Protein AF-A0A9N8V6Y1-F1 (afdb_monomer_lite)

Structure (mmCIF, N/CA/C/O backbone):
data_AF-A0A9N8V6Y1-F1
#
_entry.id   AF-A0A9N8V6Y1-F1
#
loop_
_atom_site.group_PDB
_atom_site.id
_atom_site.type_symbol
_atom_site.label_atom_id
_atom_site.label_alt_id
_atom_site.label_comp_id
_atom_site.label_asym_id
_atom_site.label_entity_id
_atom_site.label_seq_id
_atom_site.pdbx_PDB_ins_code
_atom_site.Cartn_x
_atom_site.Car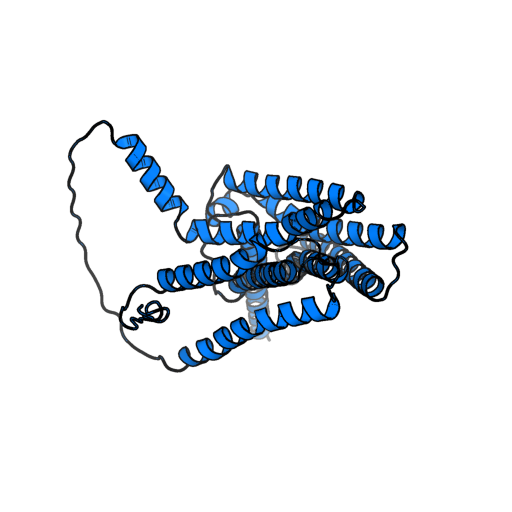tn_y
_atom_site.Cartn_z
_atom_site.occupancy
_atom_site.B_iso_or_equiv
_atom_site.auth_seq_id
_atom_site.auth_comp_id
_atom_site.auth_asym_id
_atom_site.auth_atom_id
_atom_site.pdbx_PDB_model_num
ATOM 1 N N . MET A 1 1 ? -22.971 29.382 -44.839 1.00 38.72 1 MET A N 1
ATOM 2 C CA . MET A 1 1 ? -22.978 28.062 -44.172 1.00 38.72 1 MET A CA 1
ATOM 3 C C . MET A 1 1 ? -22.583 28.299 -42.731 1.00 38.72 1 MET A C 1
ATOM 5 O O . MET A 1 1 ? -21.546 28.902 -42.493 1.00 38.72 1 MET A O 1
ATOM 9 N N . ASN A 1 2 ? -23.511 28.007 -41.825 1.00 26.05 2 ASN A N 1
ATOM 10 C CA . ASN A 1 2 ? -23.587 28.590 -40.489 1.00 26.05 2 ASN A CA 1
ATOM 11 C C . ASN A 1 2 ? -22.565 27.998 -39.515 1.00 26.05 2 ASN A C 1
ATOM 13 O O . ASN A 1 2 ? -22.581 26.802 -39.248 1.00 26.05 2 ASN A O 1
ATOM 17 N N . ASN A 1 3 ? -21.761 28.889 -38.936 1.00 33.38 3 ASN A N 1
ATOM 18 C CA . ASN A 1 3 ? -21.128 28.728 -37.634 1.00 33.38 3 ASN A CA 1
ATOM 19 C C . ASN A 1 3 ? -22.180 28.987 -36.551 1.00 33.38 3 ASN A C 1
ATOM 21 O O . ASN A 1 3 ? -22.569 30.139 -36.399 1.00 33.38 3 ASN A O 1
ATOM 25 N N . TYR A 1 4 ? -22.597 27.969 -35.793 1.00 26.48 4 TYR A N 1
ATOM 26 C CA . TYR A 1 4 ? -23.191 28.155 -34.464 1.00 26.48 4 TYR A CA 1
ATOM 27 C C . TYR A 1 4 ? -22.925 26.950 -33.543 1.00 26.48 4 TYR A C 1
ATOM 29 O O . TYR A 1 4 ? -23.245 25.814 -33.872 1.00 26.48 4 TYR A O 1
ATOM 37 N N . SER A 1 5 ? -22.396 27.293 -32.361 1.00 30.84 5 SER A N 1
ATOM 38 C CA . SER A 1 5 ? -22.553 26.646 -31.048 1.00 30.84 5 SER A CA 1
ATOM 39 C C . SER A 1 5 ? -21.718 25.398 -30.708 1.00 30.84 5 SER A C 1
ATOM 41 O O . SER A 1 5 ? -22.218 24.286 -30.602 1.00 30.84 5 SER A O 1
ATOM 43 N N . PHE A 1 6 ? -20.441 25.627 -30.378 1.00 27.84 6 PHE A N 1
ATOM 44 C CA . PHE A 1 6 ? -19.661 24.791 -29.443 1.00 27.84 6 PHE A CA 1
ATOM 45 C C . PHE A 1 6 ? -19.737 25.349 -27.994 1.00 27.84 6 PHE A C 1
ATOM 47 O O . PHE A 1 6 ? -18.901 25.038 -27.152 1.00 27.84 6 PHE A O 1
ATOM 54 N N . ILE A 1 7 ? -20.720 26.221 -27.704 1.00 29.98 7 ILE A N 1
ATOM 55 C CA . ILE A 1 7 ? -20.837 27.009 -26.455 1.00 29.98 7 ILE A CA 1
ATOM 56 C C . ILE A 1 7 ? -22.063 26.612 -25.600 1.00 29.98 7 ILE A C 1
ATOM 58 O O . ILE A 1 7 ? -22.264 27.147 -24.516 1.00 29.98 7 ILE A O 1
ATOM 62 N N . GLU A 1 8 ? -22.841 25.598 -25.981 1.00 26.97 8 GLU A N 1
ATOM 63 C CA . GLU A 1 8 ? -24.068 25.214 -25.248 1.00 26.97 8 GLU A CA 1
ATOM 64 C C . GLU A 1 8 ? -23.947 24.017 -24.291 1.00 26.97 8 GLU A C 1
ATOM 66 O O . GLU A 1 8 ? -24.951 23.429 -23.903 1.00 26.97 8 GLU A O 1
ATOM 71 N N . VAL A 1 9 ? -22.741 23.667 -23.831 1.00 30.39 9 VAL A N 1
ATOM 72 C CA . VAL A 1 9 ? -22.570 22.643 -22.769 1.00 30.39 9 VAL A CA 1
ATOM 73 C C . VAL A 1 9 ? -22.144 23.253 -21.420 1.00 30.39 9 VAL A C 1
ATOM 75 O O . VAL A 1 9 ? -22.022 22.548 -20.421 1.00 30.39 9 VAL A O 1
ATOM 78 N N . ILE A 1 10 ? -22.012 24.585 -21.336 1.00 29.61 10 ILE A N 1
ATOM 79 C CA . ILE A 1 10 ? -21.725 25.325 -20.087 1.00 29.61 10 ILE A CA 1
ATOM 80 C C . ILE A 1 10 ? -22.972 26.104 -19.627 1.00 29.61 10 ILE A C 1
ATOM 82 O O . ILE A 1 10 ? -22.919 27.277 -19.269 1.00 29.61 10 ILE A O 1
ATOM 86 N N . GLY A 1 11 ? -24.129 25.443 -19.656 1.00 24.39 11 GLY A N 1
ATOM 87 C CA . GLY A 1 11 ? -25.347 25.915 -19.003 1.00 24.39 11 GLY A CA 1
ATOM 88 C C . GLY A 1 11 ? -25.437 25.347 -17.589 1.00 24.39 11 GLY A C 1
ATOM 89 O O . GLY A 1 11 ? -25.674 24.155 -17.411 1.00 24.39 11 GLY A O 1
ATOM 90 N N . PHE A 1 12 ? -25.227 26.198 -16.586 1.00 28.34 12 PHE A N 1
ATOM 91 C CA . PHE A 1 12 ? -25.507 25.916 -15.175 1.00 28.34 12 PHE A CA 1
ATOM 92 C C . PHE A 1 12 ? -26.943 25.393 -14.953 1.00 28.34 12 PHE A C 1
ATOM 94 O O . PHE A 1 12 ? -27.858 25.769 -15.685 1.00 28.34 12 PHE A O 1
ATOM 101 N N . PRO A 1 13 ? -27.170 24.652 -13.852 1.00 36.31 13 PRO A N 1
ATOM 102 C CA . PRO A 1 13 ? -27.951 25.294 -12.796 1.00 36.31 13 PRO A CA 1
ATOM 103 C C . PRO A 1 13 ? -27.324 25.114 -11.406 1.00 36.31 13 PRO A C 1
ATOM 105 O O . PRO A 1 13 ? -27.301 24.024 -10.838 1.00 36.31 13 PRO A O 1
ATOM 108 N N . PHE A 1 14 ? -26.879 26.228 -10.815 1.00 33.00 14 PHE A N 1
ATOM 109 C CA . PHE A 1 14 ? -26.815 26.402 -9.364 1.00 33.00 14 PHE A CA 1
ATOM 110 C C . PHE A 1 14 ? -28.239 26.745 -8.918 1.00 33.00 14 PHE A C 1
ATOM 112 O O . PHE A 1 14 ? -28.566 27.914 -8.765 1.00 33.00 14 PHE A O 1
ATOM 119 N N . ASN A 1 15 ? -29.112 25.745 -8.794 1.00 31.36 15 ASN A N 1
ATOM 120 C CA . ASN A 1 15 ? -30.229 25.805 -7.848 1.00 31.36 15 ASN A CA 1
ATOM 121 C C . ASN A 1 15 ? -30.917 24.441 -7.734 1.00 31.36 15 ASN A C 1
ATOM 123 O O . ASN A 1 15 ? -31.973 24.196 -8.306 1.00 31.36 15 ASN A O 1
ATOM 127 N N . HIS A 1 16 ? -30.309 23.528 -6.986 1.00 29.16 16 HIS A N 1
ATOM 128 C CA . HIS A 1 16 ? -31.076 22.459 -6.366 1.00 29.16 16 HIS A CA 1
ATOM 129 C C . HIS A 1 16 ? -30.410 22.106 -5.042 1.00 29.16 16 HIS A C 1
ATOM 131 O O . HIS A 1 16 ? -29.276 21.630 -5.008 1.00 29.16 16 HIS A O 1
ATOM 137 N N . LYS A 1 17 ? -31.126 22.338 -3.937 1.00 33.84 17 LYS A N 1
ATOM 138 C CA . LYS A 1 17 ? -30.918 21.581 -2.701 1.00 33.84 17 LYS A CA 1
ATOM 139 C C . LYS A 1 17 ? -31.156 20.121 -3.077 1.00 33.84 17 LYS A C 1
ATOM 141 O O . LYS A 1 17 ? -32.303 19.722 -3.211 1.00 33.84 17 LYS A O 1
ATOM 146 N N . ASN A 1 18 ? -30.099 19.370 -3.356 1.00 33.66 18 ASN A N 1
ATOM 147 C CA . ASN A 1 18 ? -30.167 17.924 -3.509 1.00 33.66 18 ASN A CA 1
ATOM 148 C C . ASN A 1 18 ? -28.852 17.319 -3.016 1.00 33.66 18 ASN A C 1
ATOM 150 O O . ASN A 1 18 ? -27.779 17.612 -3.537 1.00 33.66 18 ASN A O 1
ATOM 154 N N . ASN A 1 19 ? -28.991 16.523 -1.958 1.00 35.62 19 ASN A N 1
ATOM 155 C CA . ASN A 1 19 ? -28.082 15.551 -1.357 1.00 35.62 19 ASN A CA 1
ATOM 156 C C . ASN A 1 19 ? -26.651 15.505 -1.927 1.00 35.62 19 ASN A C 1
ATOM 158 O O . ASN A 1 19 ? -26.408 15.077 -3.059 1.00 35.62 19 ASN A O 1
ATOM 162 N N . GLY A 1 20 ? -25.681 15.875 -1.083 1.00 32.72 20 GLY A N 1
ATOM 163 C CA . GLY A 1 20 ? -24.256 15.993 -1.415 1.00 32.72 20 GLY A CA 1
ATOM 164 C C . GLY A 1 20 ? -23.564 14.728 -1.949 1.00 32.72 20 GLY A C 1
ATOM 165 O O . GLY A 1 20 ? -22.432 14.823 -2.414 1.00 32.72 20 GLY A O 1
ATOM 166 N N . SER A 1 21 ? -24.215 13.559 -1.955 1.00 38.88 21 SER A N 1
ATOM 167 C CA . SER A 1 21 ? -23.666 12.326 -2.542 1.00 38.88 21 SER A CA 1
ATOM 168 C C . SER A 1 21 ? -23.720 12.307 -4.078 1.00 38.88 21 SER A C 1
ATOM 170 O O . SER A 1 21 ? -22.801 11.802 -4.720 1.00 38.88 21 SER A O 1
ATOM 172 N N . THR A 1 22 ? -24.748 12.900 -4.691 1.00 38.88 22 THR A N 1
ATOM 173 C CA . THR A 1 22 ? -24.961 12.853 -6.152 1.00 38.88 22 THR A CA 1
ATOM 174 C C . THR A 1 22 ? -24.020 13.780 -6.927 1.00 38.88 22 THR A C 1
ATOM 176 O O . THR A 1 22 ? -23.555 13.434 -8.013 1.00 38.88 22 THR A O 1
ATOM 179 N N . SER A 1 23 ? -23.674 14.937 -6.350 1.00 37.31 23 SER A N 1
ATOM 180 C CA . SER A 1 23 ? -22.774 15.915 -6.980 1.00 37.31 23 SER A CA 1
ATOM 181 C C . SER A 1 23 ? -21.313 15.451 -7.005 1.00 37.31 23 SER A C 1
ATOM 183 O O . SER A 1 23 ? -20.605 15.728 -7.972 1.00 37.31 23 SER A O 1
ATOM 185 N N . LEU A 1 24 ? -20.857 14.745 -5.965 1.00 38.91 24 LEU A N 1
ATOM 186 C CA . LEU A 1 24 ? -19.495 14.204 -5.889 1.00 38.91 24 LEU A CA 1
ATOM 187 C C . LEU A 1 24 ? -19.287 13.069 -6.896 1.00 38.91 24 LEU A C 1
ATOM 189 O O . LEU A 1 24 ? -18.292 13.079 -7.616 1.00 38.91 24 LEU A O 1
ATOM 193 N N . ASN A 1 25 ? -20.264 12.166 -7.029 1.00 39.41 25 ASN A N 1
ATOM 194 C CA . ASN A 1 25 ? -20.227 11.096 -8.029 1.00 39.41 25 ASN A CA 1
ATOM 195 C C . ASN A 1 25 ? -20.162 11.642 -9.464 1.00 39.41 25 ASN A C 1
ATOM 197 O O . ASN A 1 25 ? -19.413 11.120 -10.284 1.00 39.41 25 ASN A O 1
ATOM 201 N N . PHE A 1 26 ? -20.894 12.716 -9.771 1.00 42.19 26 PHE A N 1
ATOM 202 C CA . PHE A 1 26 ? -20.883 13.326 -11.103 1.00 42.19 26 PHE A CA 1
ATOM 203 C C . PHE A 1 26 ? -19.546 13.999 -11.446 1.00 42.19 26 PHE A C 1
ATOM 205 O O . PHE A 1 26 ? -19.033 13.838 -12.556 1.00 42.19 26 PHE A O 1
ATOM 212 N N . PHE A 1 27 ? -18.960 14.734 -10.496 1.00 45.59 27 PHE A N 1
ATOM 213 C CA . PHE A 1 27 ? -17.668 15.397 -10.693 1.00 45.59 27 PHE A CA 1
ATOM 214 C C . PHE A 1 27 ? -16.534 14.375 -10.824 1.00 45.59 27 PHE A C 1
ATOM 216 O O . PHE A 1 27 ? -15.695 14.485 -11.714 1.00 45.59 27 PHE A O 1
ATOM 223 N N . PHE A 1 28 ? -16.563 13.338 -9.989 1.00 47.06 28 PHE A N 1
ATOM 224 C CA . PHE A 1 28 ? -15.608 12.238 -10.007 1.00 47.06 28 PHE A CA 1
ATOM 225 C C . PHE A 1 28 ? -15.623 11.476 -11.336 1.00 47.06 28 PHE A C 1
ATOM 227 O O . PHE A 1 28 ? -14.575 11.309 -11.960 1.00 47.06 28 PHE A O 1
ATOM 234 N N . TRP A 1 29 ? -16.810 11.102 -11.829 1.00 48.69 29 TRP A N 1
ATOM 235 C CA . TRP A 1 29 ? -16.944 10.423 -13.118 1.00 48.69 29 TRP A CA 1
ATOM 236 C C . TRP A 1 29 ? -16.472 11.282 -14.285 1.00 48.69 29 TRP A C 1
ATOM 238 O O . TRP A 1 29 ? -15.793 10.764 -15.165 1.00 48.69 29 TRP A O 1
ATOM 248 N N . LYS A 1 30 ? -16.759 12.590 -14.288 1.00 49.72 30 LYS A N 1
ATOM 249 C CA . LYS A 1 30 ? -16.262 13.494 -15.334 1.00 49.72 30 LYS A CA 1
ATOM 250 C C . LYS A 1 30 ? -14.744 13.642 -15.309 1.00 49.72 30 LYS A C 1
ATOM 252 O O . LYS A 1 30 ? -14.142 13.636 -16.376 1.00 49.72 30 LYS A O 1
ATOM 257 N N . VAL A 1 31 ? -14.130 13.739 -14.130 1.00 51.03 31 VAL A N 1
ATOM 258 C CA . VAL A 1 31 ? -12.666 13.815 -13.991 1.00 51.03 31 VAL A CA 1
ATOM 259 C C . VAL A 1 31 ? -12.008 12.520 -14.471 1.00 51.03 31 VAL A C 1
ATOM 261 O O . VAL A 1 31 ? -11.068 12.579 -15.259 1.00 51.03 31 VAL A O 1
ATOM 264 N N . ILE A 1 32 ? -12.541 11.357 -14.084 1.00 51.38 32 ILE A N 1
ATOM 265 C CA . ILE A 1 32 ? -12.055 10.051 -14.554 1.00 51.38 32 ILE A CA 1
ATOM 266 C C . ILE A 1 32 ? -12.187 9.924 -16.074 1.00 51.38 32 ILE A C 1
ATOM 268 O O . ILE A 1 32 ? -11.225 9.548 -16.741 1.00 51.38 32 ILE A O 1
ATOM 272 N N . LEU A 1 33 ? -13.345 10.280 -16.641 1.00 51.09 33 LEU A N 1
ATOM 273 C CA . LEU A 1 33 ? -13.569 10.195 -18.087 1.00 51.09 33 LEU A CA 1
ATOM 274 C C . LEU A 1 33 ? -12.619 11.120 -18.862 1.00 51.09 33 LEU A C 1
ATOM 276 O O . LEU A 1 33 ? -12.088 10.725 -19.896 1.00 51.09 33 LEU A O 1
ATOM 280 N N . PHE A 1 34 ? -12.368 12.329 -18.346 1.00 50.22 34 PHE A N 1
ATOM 281 C CA . PHE A 1 34 ? -11.442 13.291 -18.952 1.00 50.22 34 PHE A CA 1
ATOM 282 C C . PHE A 1 34 ? -9.974 12.858 -18.878 1.00 50.22 34 PHE A C 1
ATOM 284 O O . PHE A 1 34 ? -9.195 13.231 -19.751 1.00 50.22 34 PHE A O 1
ATOM 291 N N . LEU A 1 35 ? -9.584 12.088 -17.858 1.00 51.12 35 LEU A N 1
ATOM 292 C CA . LEU A 1 35 ? -8.220 11.572 -17.717 1.00 51.12 35 LEU A CA 1
ATOM 293 C C . LEU A 1 35 ? -7.980 10.308 -18.554 1.00 51.12 35 LEU A C 1
ATOM 295 O O . LEU A 1 35 ? -6.890 10.140 -19.091 1.00 51.12 35 LEU A O 1
ATOM 299 N N . LEU A 1 36 ? -8.996 9.453 -18.715 1.00 50.47 36 LEU A N 1
ATOM 300 C CA . LEU A 1 36 ? -8.888 8.199 -19.471 1.00 50.47 36 LEU A CA 1
ATOM 301 C C . LEU A 1 36 ? -9.009 8.377 -20.993 1.00 50.47 36 LEU A C 1
ATOM 303 O O . LEU A 1 36 ? -8.481 7.559 -21.745 1.00 50.47 36 LEU A O 1
ATOM 307 N N . PHE A 1 37 ? -9.680 9.431 -21.469 1.00 47.31 37 PHE A N 1
ATOM 308 C CA . PHE A 1 37 ? -9.891 9.643 -22.907 1.00 47.31 37 PHE A CA 1
ATOM 309 C C . PHE A 1 37 ? -8.589 9.896 -23.700 1.00 47.31 37 PHE A C 1
ATOM 311 O O . PHE A 1 37 ? -8.411 9.271 -24.744 1.00 47.31 37 PHE A O 1
ATOM 318 N N . PRO A 1 38 ? -7.635 10.726 -23.223 1.00 51.19 38 PRO A N 1
ATOM 319 C CA . PRO A 1 38 ? -6.330 10.873 -23.871 1.00 51.19 38 PRO A CA 1
ATOM 320 C C . PRO A 1 38 ? -5.481 9.598 -23.794 1.00 51.19 38 PRO A C 1
ATOM 322 O O . PRO A 1 38 ? -4.728 9.305 -24.718 1.00 51.19 38 PRO A O 1
ATOM 325 N N . PHE A 1 39 ? -5.626 8.822 -22.714 1.00 49.53 39 PHE A N 1
ATOM 326 C CA . PHE A 1 39 ? -4.859 7.597 -22.494 1.00 49.53 39 PHE A CA 1
ATOM 327 C C . PHE A 1 39 ? -5.182 6.508 -23.528 1.00 49.53 39 PHE A C 1
ATOM 329 O O . PHE A 1 39 ? -4.273 5.871 -24.047 1.00 49.53 39 PHE A O 1
ATOM 336 N N . ALA A 1 40 ? -6.457 6.337 -23.894 1.00 55.28 40 ALA A N 1
ATOM 337 C CA . ALA A 1 40 ? -6.869 5.336 -24.882 1.00 55.28 40 ALA A CA 1
ATOM 338 C C . ALA A 1 40 ? -6.368 5.618 -26.316 1.00 55.28 40 ALA A C 1
ATOM 340 O O . ALA A 1 40 ? -6.390 4.718 -27.154 1.00 55.28 40 ALA A O 1
ATOM 341 N N . ALA A 1 41 ? -5.946 6.852 -26.611 1.00 55.38 41 ALA A N 1
ATOM 342 C CA . ALA A 1 41 ? -5.517 7.279 -27.944 1.00 55.38 41 ALA A CA 1
ATOM 343 C C . ALA A 1 41 ? -3.988 7.347 -28.114 1.00 55.38 41 ALA A C 1
ATOM 345 O O . ALA A 1 41 ? -3.511 7.538 -29.233 1.00 55.38 41 ALA A O 1
ATOM 346 N N . ALA A 1 42 ? -3.222 7.221 -27.028 1.00 59.06 42 ALA A N 1
ATOM 347 C CA . ALA A 1 42 ? -1.778 7.425 -27.028 1.00 59.06 42 ALA A CA 1
ATOM 348 C C . ALA A 1 42 ? -1.003 6.093 -27.018 1.00 59.06 42 ALA A C 1
ATOM 350 O O . ALA A 1 42 ? -1.439 5.114 -26.414 1.00 59.06 42 ALA A O 1
ATOM 351 N N . SER A 1 43 ? 0.165 6.058 -27.674 1.00 70.00 43 SER A N 1
ATOM 352 C CA . SER A 1 43 ? 1.110 4.935 -27.541 1.00 70.00 43 SER A CA 1
ATOM 353 C C . SER A 1 43 ? 1.542 4.806 -26.082 1.00 70.00 43 SER A C 1
ATOM 355 O O . SER A 1 43 ? 1.865 5.817 -25.468 1.00 70.00 43 SER A O 1
ATOM 357 N N . ILE A 1 44 ? 1.569 3.587 -25.534 1.00 64.94 44 ILE A N 1
ATOM 358 C CA . ILE A 1 44 ? 1.966 3.341 -24.136 1.00 64.94 44 ILE A CA 1
ATOM 359 C C . ILE A 1 44 ? 3.449 3.675 -23.916 1.00 64.94 44 ILE A C 1
ATOM 361 O O . ILE A 1 44 ? 3.805 4.230 -22.878 1.00 64.94 44 ILE A O 1
ATOM 365 N N . VAL A 1 45 ? 4.298 3.377 -24.899 1.00 70.75 45 VAL A N 1
ATOM 366 C CA . VAL A 1 45 ? 5.730 3.699 -24.877 1.00 70.75 45 VAL A CA 1
ATOM 367 C C . VAL A 1 45 ? 5.953 5.000 -25.643 1.00 70.75 45 VAL A C 1
ATOM 369 O O . VAL A 1 45 ? 5.440 5.157 -26.757 1.00 70.75 45 VAL A O 1
ATOM 372 N N . ASP A 1 46 ? 6.691 5.927 -25.032 1.00 71.06 46 ASP A N 1
ATOM 373 C CA . ASP A 1 46 ? 7.016 7.239 -25.595 1.00 71.06 46 ASP A CA 1
ATOM 374 C C . ASP A 1 46 ? 8.527 7.488 -25.511 1.00 71.06 46 ASP A C 1
ATOM 376 O O . ASP A 1 46 ? 9.085 7.669 -24.431 1.00 71.06 46 ASP A O 1
ATOM 380 N N . GLU A 1 47 ? 9.197 7.499 -26.665 1.00 70.44 47 GLU A N 1
ATOM 381 C CA . GLU A 1 47 ? 10.647 7.718 -26.757 1.00 70.44 47 GLU A CA 1
ATOM 382 C C . GLU A 1 47 ? 11.063 9.163 -26.431 1.00 70.44 47 GLU A C 1
ATOM 384 O O . GLU A 1 47 ? 12.239 9.422 -26.185 1.00 70.44 47 GLU A O 1
ATOM 389 N N . SER A 1 48 ? 10.115 10.108 -26.413 1.00 72.06 48 SER A N 1
ATOM 390 C CA . SER A 1 48 ? 10.364 11.514 -26.072 1.00 72.06 48 SER A CA 1
ATOM 391 C C . SER A 1 48 ? 10.193 11.833 -24.582 1.00 72.06 48 SER A C 1
ATOM 393 O O . SER A 1 48 ? 10.369 12.982 -24.176 1.00 72.06 48 SER A O 1
ATOM 395 N N . TYR A 1 49 ? 9.882 10.820 -23.768 1.00 68.81 49 TYR A N 1
ATOM 396 C CA . TYR A 1 49 ? 9.630 10.945 -22.335 1.00 68.81 49 TYR A CA 1
ATOM 397 C C . TYR A 1 49 ? 10.843 11.452 -21.546 1.00 68.81 49 TYR A C 1
ATOM 399 O O . TYR A 1 49 ? 11.949 10.911 -21.634 1.00 68.81 49 TYR A O 1
ATOM 407 N N . SER A 1 50 ? 10.605 12.445 -20.689 1.00 77.62 50 SER A N 1
ATOM 408 C CA . SER A 1 50 ? 11.579 12.983 -19.741 1.00 77.62 50 SER A CA 1
ATOM 409 C C . SER A 1 50 ? 11.132 12.649 -18.322 1.00 77.62 50 SER A C 1
ATOM 411 O O . SER A 1 50 ? 10.345 13.369 -17.709 1.00 77.62 50 SER A O 1
ATOM 413 N N . SER A 1 51 ? 11.648 11.545 -17.773 1.00 73.38 51 SER A N 1
ATOM 414 C CA . SER A 1 51 ? 11.058 10.909 -16.587 1.00 73.38 51 SER A CA 1
ATOM 415 C C . SER A 1 51 ? 10.930 11.788 -15.352 1.00 73.38 51 SER A C 1
ATOM 417 O O . SER A 1 51 ? 9.905 11.766 -14.672 1.00 73.38 51 SER A O 1
ATOM 419 N N . SER A 1 52 ? 11.943 12.597 -15.058 1.00 71.00 52 SER A N 1
ATOM 420 C CA . SER A 1 52 ? 11.911 13.498 -13.909 1.00 71.00 52 SER A CA 1
ATOM 421 C C . SER A 1 52 ? 10.934 14.656 -14.111 1.00 71.00 52 SER A C 1
ATOM 423 O O . SER A 1 52 ? 10.229 15.024 -13.170 1.00 71.00 52 SER A O 1
ATOM 425 N N . GLN A 1 53 ? 10.870 15.209 -15.323 1.00 76.56 53 GLN A N 1
ATOM 426 C CA . GLN A 1 53 ? 10.004 16.336 -15.649 1.00 76.56 53 GLN A CA 1
ATOM 427 C C . GLN A 1 53 ? 8.541 15.901 -15.743 1.00 76.56 53 GLN A C 1
ATOM 429 O O . GLN A 1 53 ? 7.686 16.519 -15.120 1.00 76.56 53 GLN A O 1
ATOM 434 N N . ASP A 1 54 ? 8.256 14.799 -16.431 1.00 73.81 54 ASP A N 1
ATOM 435 C CA . ASP A 1 54 ? 6.894 14.320 -16.658 1.00 73.81 54 ASP A CA 1
ATOM 436 C C . ASP A 1 54 ? 6.229 13.828 -15.365 1.00 73.81 54 ASP A C 1
ATOM 438 O O . ASP A 1 54 ? 5.055 14.117 -15.123 1.00 73.81 54 ASP A O 1
ATOM 442 N N . VAL A 1 55 ? 6.975 13.152 -14.478 1.00 70.38 55 VAL A N 1
ATOM 443 C CA . VAL A 1 55 ? 6.480 12.785 -13.138 1.00 70.38 55 VAL A CA 1
ATOM 444 C C . VAL A 1 55 ? 6.223 14.029 -12.290 1.00 70.38 55 VAL A C 1
ATOM 446 O O . VAL A 1 55 ? 5.193 14.111 -11.617 1.00 70.38 55 VAL A O 1
ATOM 449 N N . TYR A 1 56 ? 7.129 15.007 -12.321 1.00 68.88 56 TYR A N 1
ATOM 450 C CA . TYR A 1 56 ? 6.964 16.262 -11.590 1.00 68.88 56 TYR A CA 1
ATOM 451 C C . TYR A 1 56 ? 5.744 17.052 -12.082 1.00 68.88 56 TYR A C 1
ATOM 453 O O . TYR A 1 56 ? 4.907 17.462 -11.275 1.00 68.88 56 TYR A O 1
ATOM 461 N N . ASP A 1 57 ? 5.585 17.184 -13.396 1.00 72.44 57 ASP A N 1
ATOM 462 C CA . ASP A 1 57 ? 4.456 17.861 -14.025 1.00 72.44 57 ASP A CA 1
ATOM 463 C C . ASP A 1 57 ? 3.146 17.116 -13.750 1.00 72.44 57 ASP A C 1
ATOM 465 O O . ASP A 1 57 ? 2.127 17.742 -13.452 1.00 72.44 57 ASP A O 1
ATOM 469 N N . ALA A 1 58 ? 3.143 15.782 -13.781 1.00 73.19 58 ALA A N 1
ATOM 470 C CA . ALA A 1 58 ? 1.985 14.976 -13.402 1.00 73.19 58 ALA A CA 1
ATOM 471 C C . ALA A 1 58 ? 1.593 15.186 -11.930 1.00 73.19 58 ALA A C 1
ATOM 473 O O . ALA A 1 58 ? 0.405 15.360 -11.632 1.00 73.19 58 ALA A O 1
ATOM 474 N N . LEU A 1 59 ? 2.569 15.215 -11.015 1.00 66.75 59 LEU A N 1
ATOM 475 C CA . LEU A 1 59 ? 2.351 15.496 -9.594 1.00 66.75 59 LEU A CA 1
ATOM 476 C C . LEU A 1 59 ? 1.785 16.895 -9.387 1.00 66.75 59 LEU A C 1
ATOM 478 O O . LEU A 1 59 ? 0.755 17.026 -8.730 1.00 66.75 59 LEU A O 1
ATOM 482 N N . LEU A 1 60 ? 2.388 17.925 -9.981 1.00 63.31 60 LEU A N 1
ATOM 483 C CA . LEU A 1 60 ? 1.887 19.295 -9.883 1.00 63.31 60 LEU A CA 1
ATOM 484 C C . LEU A 1 60 ? 0.474 19.418 -10.449 1.00 63.31 60 LEU A C 1
ATOM 486 O O . LEU A 1 60 ? -0.415 19.933 -9.775 1.00 63.31 60 LEU A O 1
ATOM 490 N N . ASN A 1 61 ? 0.235 18.890 -11.648 1.00 69.94 61 ASN A N 1
ATOM 491 C CA . ASN A 1 61 ? -1.067 18.973 -12.305 1.00 69.94 61 ASN A CA 1
ATOM 492 C C . ASN A 1 61 ? -2.165 18.211 -11.557 1.00 69.94 61 ASN A C 1
ATOM 494 O O . ASN A 1 61 ? -3.340 18.545 -11.698 1.00 69.94 61 ASN A O 1
ATOM 498 N N . THR A 1 62 ? -1.803 17.198 -10.770 1.00 68.44 62 THR A N 1
ATOM 499 C CA . THR A 1 62 ? -2.758 16.431 -9.966 1.00 68.44 62 THR A CA 1
ATOM 500 C C . THR A 1 62 ? -2.967 17.055 -8.588 1.00 68.44 62 THR A C 1
ATOM 502 O O . THR A 1 62 ? -4.103 17.218 -8.146 1.00 68.44 62 THR A O 1
ATOM 505 N N . LEU A 1 63 ? -1.887 17.443 -7.907 1.00 65.19 63 LEU A N 1
ATOM 506 C CA . LEU A 1 63 ? -1.938 18.003 -6.558 1.00 65.19 63 LEU A CA 1
ATOM 507 C C . LEU A 1 63 ? -2.475 19.430 -6.543 1.00 65.19 63 LEU A C 1
ATOM 509 O O . LEU A 1 63 ? -3.141 19.800 -5.579 1.00 65.19 63 LEU A O 1
ATOM 513 N N . PHE A 1 64 ? -2.222 20.234 -7.577 1.00 62.41 64 PHE A N 1
ATOM 514 C CA . PHE A 1 64 ? -2.631 21.637 -7.600 1.00 62.41 64 PHE A CA 1
ATOM 515 C C . PHE A 1 64 ? -4.163 21.800 -7.554 1.00 62.41 64 PHE A C 1
ATOM 517 O O . PHE A 1 64 ? -4.643 22.484 -6.647 1.00 62.41 64 PHE A O 1
ATOM 524 N N . PRO A 1 65 ? -4.967 21.114 -8.397 1.00 52.00 65 PRO A N 1
ATOM 525 C CA . PRO A 1 65 ? -6.426 21.149 -8.283 1.00 52.00 65 PRO A CA 1
ATOM 526 C C . PRO A 1 65 ? -6.939 20.605 -6.946 1.00 52.00 65 PRO A C 1
ATOM 528 O O . PRO A 1 65 ? -7.851 21.184 -6.361 1.00 52.00 65 PRO A O 1
ATOM 531 N N . ILE A 1 66 ? -6.344 19.520 -6.435 1.00 58.03 66 ILE A N 1
ATOM 532 C CA . ILE A 1 66 ? -6.752 18.894 -5.167 1.00 58.03 66 ILE A CA 1
ATOM 533 C C . ILE A 1 66 ? -6.494 19.839 -3.989 1.00 58.03 66 ILE A C 1
ATOM 535 O O . ILE A 1 66 ? -7.381 20.062 -3.167 1.00 58.03 66 ILE A O 1
ATOM 539 N N . THR A 1 67 ? -5.311 20.453 -3.943 1.00 51.91 67 THR A N 1
ATOM 540 C CA . THR A 1 67 ? -4.931 21.431 -2.915 1.00 51.91 67 THR A CA 1
ATOM 541 C C . THR A 1 67 ? -5.855 22.641 -2.956 1.00 51.91 67 THR A C 1
ATOM 543 O O . THR A 1 67 ? -6.304 23.095 -1.908 1.00 51.91 67 THR A O 1
ATOM 546 N N . PHE A 1 68 ? -6.210 23.124 -4.151 1.00 53.53 68 PHE A N 1
ATOM 547 C CA . PHE A 1 68 ? -7.166 24.219 -4.315 1.00 53.53 68 PHE A CA 1
ATOM 548 C C . PHE A 1 68 ? -8.554 23.826 -3.784 1.00 53.53 68 PHE A C 1
ATOM 550 O O . PHE A 1 68 ? -9.134 24.542 -2.975 1.00 53.53 68 PHE A O 1
ATOM 557 N N . VAL A 1 69 ? -9.076 22.652 -4.149 1.00 52.00 69 VAL A N 1
ATOM 558 C CA . VAL A 1 69 ? -10.379 22.184 -3.646 1.00 52.00 69 VAL A CA 1
ATOM 559 C C . VAL A 1 69 ? -10.381 22.066 -2.120 1.00 52.00 69 VAL A C 1
ATOM 561 O O . VAL A 1 69 ? -11.336 22.515 -1.492 1.00 52.00 69 VAL A O 1
ATOM 564 N N . ILE A 1 70 ? -9.321 21.527 -1.510 1.00 53.69 70 ILE A N 1
ATOM 565 C CA . ILE A 1 70 ? -9.198 21.426 -0.047 1.00 53.69 70 ILE A CA 1
ATOM 566 C C . ILE A 1 70 ? -9.138 22.822 0.591 1.00 53.69 70 ILE A C 1
ATOM 568 O O . ILE A 1 70 ? -9.927 23.115 1.489 1.00 53.69 70 ILE A O 1
ATOM 572 N N . LEU A 1 71 ? -8.265 23.705 0.098 1.00 40.53 71 LEU A N 1
ATOM 573 C CA . LEU A 1 71 ? -8.069 25.057 0.632 1.00 40.53 71 LEU A CA 1
ATOM 574 C C . LEU A 1 71 ? -9.364 25.889 0.586 1.00 40.53 71 LEU A C 1
ATOM 576 O O . LEU A 1 71 ? -9.700 26.576 1.550 1.00 40.53 71 LEU A O 1
ATOM 580 N N . PHE A 1 72 ? -10.126 25.791 -0.507 1.00 41.28 72 PHE A N 1
ATOM 581 C CA . PHE A 1 72 ? -11.374 26.536 -0.683 1.00 41.28 72 PHE A CA 1
ATOM 582 C C . PHE A 1 72 ? -12.597 25.865 -0.029 1.00 41.28 72 PHE A C 1
ATOM 584 O O . PHE A 1 72 ? -13.538 26.573 0.330 1.00 41.28 72 PHE A O 1
ATOM 591 N N . ASN A 1 73 ? -12.603 24.544 0.206 1.00 44.47 73 ASN A N 1
ATOM 592 C CA . ASN A 1 73 ? -13.663 23.899 1.001 1.00 44.47 73 ASN A CA 1
ATOM 593 C C . ASN A 1 73 ? -13.519 24.160 2.508 1.00 44.47 73 ASN A C 1
ATOM 595 O O . ASN A 1 73 ? -14.535 24.300 3.188 1.00 44.47 73 ASN A O 1
ATOM 599 N N . VAL A 1 74 ? -12.294 24.294 3.032 1.00 38.84 74 VAL A N 1
ATOM 600 C CA . VAL A 1 74 ? -12.062 24.661 4.446 1.00 38.84 74 VAL A CA 1
ATOM 601 C C . VAL A 1 74 ? -12.639 26.049 4.763 1.00 38.84 74 VAL A C 1
ATOM 603 O O . VAL A 1 74 ? -13.173 26.269 5.848 1.00 38.84 74 VAL A O 1
ATOM 606 N N . SER A 1 75 ? -12.654 26.962 3.786 1.00 33.22 75 SER A N 1
ATOM 607 C CA . SER A 1 75 ? -13.257 28.296 3.927 1.00 33.22 75 SER A CA 1
ATOM 608 C C . SER A 1 75 ? -14.765 28.279 4.220 1.00 33.22 75 SER A C 1
ATOM 610 O O . SER A 1 75 ? -15.263 29.244 4.802 1.00 33.22 75 SER A O 1
ATOM 612 N N . LYS A 1 76 ? -15.506 27.226 3.845 1.00 38.03 76 LYS A N 1
ATOM 613 C CA . LYS A 1 76 ? -16.961 27.161 4.075 1.00 38.03 76 LYS A CA 1
ATOM 614 C C . LYS A 1 76 ? -17.347 26.623 5.451 1.00 38.03 76 LYS A C 1
ATOM 616 O O . LYS A 1 76 ? -18.443 26.924 5.910 1.00 38.03 76 LYS A O 1
ATOM 621 N N . TYR A 1 77 ? -16.469 25.869 6.113 1.00 35.12 77 TYR A N 1
ATOM 622 C CA . TYR A 1 77 ? -16.785 25.245 7.402 1.00 35.12 77 TYR A CA 1
ATOM 623 C C . TYR A 1 77 ? -16.676 26.206 8.595 1.00 35.12 77 TYR A C 1
ATOM 625 O O . TYR A 1 77 ? -17.303 25.973 9.622 1.00 35.12 77 TYR A O 1
ATOM 633 N N . ASN A 1 78 ? -15.958 27.322 8.446 1.00 38.22 78 ASN A N 1
ATOM 634 C CA . ASN A 1 78 ? -15.783 28.302 9.523 1.00 38.22 78 ASN A CA 1
ATOM 635 C C . ASN A 1 78 ? -16.921 29.338 9.637 1.00 38.22 78 ASN A C 1
ATOM 637 O O . ASN A 1 78 ? -16.875 30.168 10.536 1.00 38.22 78 ASN A O 1
ATOM 641 N N . ASN A 1 79 ? -17.940 29.295 8.767 1.00 37.41 79 ASN A N 1
ATOM 642 C CA . ASN A 1 79 ? -18.982 30.333 8.683 1.00 37.41 79 ASN A CA 1
ATOM 643 C C . ASN A 1 79 ? -20.427 29.813 8.850 1.00 37.41 79 ASN A C 1
ATOM 645 O O . ASN A 1 79 ? -21.356 30.431 8.334 1.00 37.41 79 ASN A O 1
ATOM 649 N N . GLY A 1 80 ? -20.655 28.694 9.543 1.00 33.06 80 GLY A N 1
ATOM 650 C CA . GLY A 1 80 ? -21.996 28.097 9.640 1.00 33.06 80 GLY A CA 1
ATOM 651 C C . GLY A 1 80 ? -22.333 27.510 11.003 1.00 33.06 80 GLY A C 1
ATOM 652 O O . GLY A 1 80 ? -22.499 26.301 11.123 1.00 33.06 80 GLY A O 1
ATOM 653 N N . GLU A 1 81 ? -22.445 28.358 12.022 1.00 34.59 81 GLU A N 1
ATOM 654 C CA . GLU A 1 81 ? -23.110 28.012 13.277 1.00 34.59 81 GLU A CA 1
ATOM 655 C C . GLU A 1 81 ? -24.640 28.130 13.113 1.00 34.59 81 GLU A C 1
ATOM 657 O O . GLU A 1 81 ? -25.134 29.049 12.463 1.00 34.59 81 GLU A O 1
ATOM 662 N N . SER A 1 82 ? -25.376 27.234 13.779 1.00 33.19 82 SER A N 1
ATOM 663 C CA . SER A 1 82 ? -26.805 27.326 14.132 1.00 33.19 82 SER A CA 1
ATOM 664 C C . SER A 1 82 ? -27.866 27.246 13.014 1.00 33.19 82 SER A C 1
ATOM 666 O O . SER A 1 82 ? -28.128 28.216 12.323 1.00 33.19 82 SER A O 1
ATOM 668 N N . GLU A 1 83 ? -28.594 26.119 12.943 1.00 31.38 83 GLU A N 1
ATOM 669 C CA . GLU A 1 83 ? -30.073 26.127 12.950 1.00 31.38 83 GLU A CA 1
ATOM 670 C C . GLU A 1 83 ? -30.694 24.719 13.135 1.00 31.38 83 GLU A C 1
ATOM 672 O O . GLU A 1 83 ? -30.627 23.853 12.272 1.00 31.38 83 GLU A O 1
ATOM 677 N N . LYS A 1 84 ? -31.283 24.545 14.329 1.00 29.08 84 LYS A N 1
ATOM 678 C CA . LYS A 1 84 ? -32.509 23.820 14.738 1.00 29.08 84 LYS A CA 1
ATOM 679 C C . LYS A 1 84 ? -32.904 22.433 14.176 1.00 29.08 84 LYS A C 1
ATOM 681 O O . LYS A 1 84 ? -33.257 22.265 13.016 1.00 29.08 84 LYS A O 1
ATOM 686 N N . LYS A 1 85 ? -33.074 21.515 15.147 1.00 32.91 85 LYS A N 1
ATOM 687 C CA . LYS A 1 85 ? -34.082 20.431 15.235 1.00 32.91 85 LYS A CA 1
ATOM 688 C C . LYS A 1 85 ? -35.512 20.928 14.955 1.00 32.91 85 LYS A C 1
ATOM 690 O O . LYS A 1 85 ? -35.824 21.993 15.480 1.00 32.91 85 LYS A O 1
ATOM 695 N N . VAL A 1 86 ? -36.361 20.102 14.322 1.00 29.58 86 VAL A N 1
ATOM 696 C CA . VAL A 1 86 ? -37.716 19.685 14.780 1.00 29.58 86 VAL A CA 1
ATOM 697 C C . VAL A 1 86 ? -38.090 18.341 14.108 1.00 29.58 86 VAL A C 1
ATOM 699 O O . VAL A 1 86 ? -37.728 18.103 12.958 1.00 29.58 86 VAL A O 1
ATOM 702 N N . ASP A 1 87 ? -38.757 17.504 14.907 1.00 30.30 87 ASP A N 1
ATOM 703 C CA . ASP A 1 87 ? -39.460 16.212 14.730 1.00 30.30 87 ASP A CA 1
ATOM 704 C C . ASP A 1 87 ? -40.492 16.209 13.558 1.00 30.30 87 ASP A C 1
ATOM 706 O O . ASP A 1 87 ? -40.719 17.262 12.971 1.00 30.30 87 ASP A O 1
ATOM 710 N N . SER A 1 88 ? -41.226 15.180 13.109 1.00 28.66 88 SER A N 1
ATOM 711 C CA . SER A 1 88 ? -41.472 13.747 13.365 1.00 28.66 88 SER A CA 1
ATOM 712 C C . SER A 1 88 ? -42.456 13.257 12.267 1.00 28.66 88 SER A C 1
ATOM 714 O O . SER A 1 88 ? -43.030 14.071 11.545 1.00 28.66 88 SER A O 1
ATOM 716 N N . GLU A 1 89 ? -42.700 11.942 12.249 1.00 28.73 89 GLU A N 1
ATOM 717 C CA . GLU A 1 89 ? -43.942 11.244 11.852 1.00 28.73 89 GLU A CA 1
ATOM 718 C C . GLU A 1 89 ? -44.115 10.617 10.456 1.00 28.73 89 GLU A C 1
ATOM 720 O O . GLU A 1 89 ? -43.581 11.037 9.433 1.00 28.73 89 GLU A O 1
ATOM 725 N N . GLU A 1 90 ? -44.834 9.497 10.546 1.00 29.88 90 GLU A N 1
ATOM 726 C CA . GLU A 1 90 ? -44.994 8.330 9.687 1.00 29.88 90 GLU A CA 1
ATOM 727 C C . GLU A 1 90 ? -45.744 8.604 8.377 1.00 29.88 90 GLU A C 1
ATOM 729 O O . GLU A 1 90 ? -46.486 9.574 8.252 1.00 29.88 90 GLU A O 1
ATOM 734 N N . ASN A 1 91 ? -45.621 7.674 7.425 1.00 27.50 91 ASN A N 1
ATOM 735 C CA . ASN A 1 91 ? -46.797 6.936 6.958 1.00 27.50 91 ASN A CA 1
ATOM 736 C C . ASN A 1 91 ? -46.384 5.663 6.210 1.00 27.50 91 ASN A C 1
ATOM 738 O O . ASN A 1 91 ? -45.619 5.697 5.244 1.00 27.50 91 ASN A O 1
ATOM 742 N N . GLU A 1 92 ? -46.915 4.544 6.699 1.00 34.78 92 GLU A N 1
ATOM 743 C CA . GLU A 1 92 ? -47.074 3.294 5.968 1.00 34.78 92 GLU A CA 1
ATOM 744 C C . GLU A 1 92 ? -48.090 3.499 4.840 1.00 34.78 92 GLU A C 1
ATOM 746 O O . GLU A 1 92 ? -49.155 4.070 5.061 1.00 34.78 92 GLU A O 1
ATOM 751 N N . GLU A 1 93 ? -47.815 2.956 3.656 1.00 31.42 93 GLU A N 1
ATOM 752 C CA . GLU A 1 93 ? -48.896 2.537 2.770 1.00 31.42 93 GLU A CA 1
ATOM 753 C C . GLU A 1 93 ? -48.476 1.285 1.998 1.00 31.42 93 GLU A C 1
ATOM 755 O O . GLU A 1 93 ? -47.526 1.260 1.213 1.00 31.42 93 GLU A O 1
ATOM 760 N N . SER A 1 94 ? -49.180 0.207 2.321 1.00 33.56 94 SER A N 1
ATOM 761 C CA . SER A 1 94 ? -49.180 -1.086 1.659 1.00 33.56 94 SER A CA 1
ATOM 762 C C . SER A 1 94 ? -49.994 -1.027 0.369 1.00 33.56 94 SER A C 1
ATOM 764 O O . SER A 1 94 ? -51.142 -0.604 0.426 1.00 33.56 94 SER A O 1
ATOM 766 N N . GLU A 1 95 ? -49.499 -1.601 -0.727 1.00 34.00 95 GLU A N 1
ATOM 767 C CA . GLU A 1 95 ? -50.371 -2.179 -1.759 1.00 34.00 95 GLU A CA 1
ATOM 768 C C . GLU A 1 95 ? -49.722 -3.424 -2.389 1.00 34.00 95 GLU A C 1
ATOM 770 O O . GLU A 1 95 ? -48.693 -3.369 -3.064 1.00 34.00 95 GLU A O 1
ATOM 775 N N . GLU A 1 96 ? -50.354 -4.576 -2.152 1.00 35.91 96 GLU A N 1
ATOM 776 C CA . GLU A 1 96 ? -50.175 -5.812 -2.914 1.00 35.91 96 GLU A CA 1
ATOM 777 C C . GLU A 1 96 ? -51.019 -5.767 -4.199 1.00 35.91 96 GLU A C 1
ATOM 779 O O . GLU A 1 96 ? -52.213 -5.491 -4.124 1.00 35.91 96 GLU A O 1
ATOM 784 N N . ALA A 1 97 ? -50.459 -6.183 -5.346 1.00 37.69 97 ALA A N 1
ATOM 785 C CA . ALA A 1 97 ? -51.080 -7.201 -6.214 1.00 37.69 97 ALA A CA 1
ATOM 786 C C . ALA A 1 97 ? -50.248 -7.554 -7.471 1.00 37.69 97 ALA A C 1
ATOM 788 O O . ALA A 1 97 ? -49.999 -6.733 -8.346 1.00 37.69 97 ALA A O 1
ATOM 789 N N . LYS A 1 98 ? -49.964 -8.861 -7.592 1.00 35.91 98 LYS A N 1
ATOM 790 C CA . LYS A 1 98 ? -49.946 -9.707 -8.810 1.00 35.91 98 LYS A CA 1
ATOM 791 C C . LYS A 1 98 ? -49.138 -9.259 -10.048 1.00 35.91 98 LYS A C 1
ATOM 793 O O . LYS A 1 98 ? -49.644 -8.541 -10.899 1.00 35.91 98 LYS A O 1
ATOM 798 N N . HIS A 1 99 ? -48.018 -9.950 -10.303 1.00 38.25 99 HIS A N 1
ATOM 799 C CA . HIS A 1 99 ? -47.879 -10.771 -11.523 1.00 38.25 99 HIS A CA 1
ATOM 800 C C . HIS A 1 99 ? -46.712 -11.770 -11.402 1.00 38.25 99 HIS A C 1
ATOM 802 O O . HIS A 1 99 ? -45.540 -11.396 -11.321 1.00 38.25 99 HIS A O 1
ATOM 808 N N . SER A 1 100 ? -47.038 -13.065 -11.420 1.00 43.91 100 SER A N 1
ATOM 809 C CA . SER A 1 100 ? -46.075 -14.160 -11.553 1.00 43.91 100 SER A CA 1
ATOM 810 C C . SER A 1 100 ? -45.352 -14.031 -12.896 1.00 43.91 100 SER A C 1
ATOM 812 O O . SER A 1 100 ? -45.995 -14.011 -13.946 1.00 43.91 100 SER A O 1
ATOM 814 N N . GLY A 1 101 ? -44.030 -13.888 -12.837 1.00 45.34 101 GLY A N 1
ATOM 815 C CA . GLY A 1 101 ? -43.146 -13.585 -13.968 1.00 45.34 101 GLY A CA 1
ATOM 816 C C . GLY A 1 101 ? -42.087 -12.530 -13.624 1.00 45.34 101 GLY A C 1
ATOM 817 O O . GLY A 1 101 ? -41.033 -12.501 -14.245 1.00 45.34 101 GLY A O 1
ATOM 818 N N . LYS A 1 102 ? -42.330 -11.718 -12.584 1.00 46.72 102 LYS A N 1
ATOM 819 C CA . LYS A 1 102 ? -41.495 -10.564 -12.199 1.00 46.72 102 LYS A CA 1
ATOM 820 C C . LYS A 1 102 ? -40.584 -10.782 -10.984 1.00 46.72 102 LYS A C 1
ATOM 822 O O . LYS A 1 102 ? -39.864 -9.870 -10.594 1.00 46.72 102 LYS A O 1
ATOM 827 N N . TYR A 1 103 ? -40.614 -11.971 -10.379 1.00 50.84 103 TYR A N 1
ATOM 828 C CA . TYR A 1 103 ? -39.878 -12.250 -9.140 1.00 50.84 103 TYR A CA 1
ATOM 829 C C . TYR A 1 103 ? -38.357 -12.205 -9.351 1.00 50.84 103 TYR A C 1
ATOM 831 O O . TYR A 1 103 ? -37.660 -11.539 -8.597 1.00 50.84 103 TYR A O 1
ATOM 839 N N . GLY A 1 104 ? -37.856 -12.799 -10.441 1.00 54.31 104 GLY A N 1
ATOM 840 C CA . GLY A 1 104 ? -36.420 -12.799 -10.742 1.00 54.31 104 GLY A CA 1
ATOM 841 C C . GLY A 1 104 ? -35.857 -11.414 -11.073 1.00 54.31 104 GLY A C 1
ATOM 842 O O . GLY A 1 104 ? -34.736 -11.107 -10.680 1.00 54.31 104 GLY A O 1
ATOM 843 N N . GLU A 1 105 ? -36.635 -10.558 -11.744 1.00 57.38 105 GLU A N 1
ATOM 844 C CA . GLU A 1 105 ? -36.231 -9.192 -12.119 1.00 57.38 105 GLU A CA 1
ATOM 845 C C . GLU A 1 105 ? -36.313 -8.217 -10.931 1.00 57.38 105 GLU A C 1
ATOM 847 O O . GLU A 1 105 ? -35.454 -7.353 -10.763 1.00 57.38 105 GLU A O 1
ATOM 852 N N . HIS A 1 106 ? -37.310 -8.386 -10.057 1.00 60.75 106 HIS A N 1
ATOM 853 C CA . HIS A 1 106 ? -37.436 -7.601 -8.829 1.00 60.75 106 HIS A CA 1
ATOM 854 C C . HIS A 1 106 ? -36.351 -7.966 -7.805 1.00 60.75 106 HIS A C 1
ATOM 856 O O . HIS A 1 106 ? -35.769 -7.085 -7.177 1.00 60.75 106 HIS A O 1
ATOM 862 N N . GLU A 1 107 ? -36.031 -9.253 -7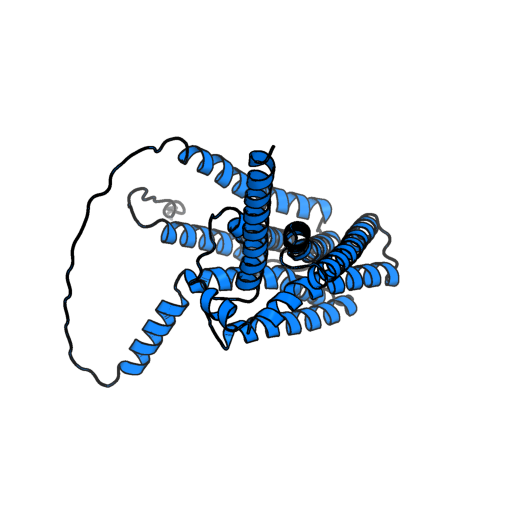.665 1.00 63.97 107 GLU A N 1
ATOM 863 C CA . GLU A 1 107 ? -34.971 -9.727 -6.774 1.00 63.97 107 GLU A CA 1
ATOM 864 C C . GLU A 1 107 ? -33.586 -9.291 -7.269 1.00 63.97 107 GLU A C 1
ATOM 866 O O . GLU A 1 107 ? -32.816 -8.732 -6.491 1.00 63.97 107 GLU A O 1
ATOM 871 N N . THR A 1 108 ? -33.294 -9.407 -8.574 1.00 64.94 108 THR A N 1
ATOM 872 C CA . THR A 1 108 ? -32.047 -8.856 -9.145 1.00 64.94 108 THR A CA 1
ATOM 873 C C . THR A 1 108 ? -31.965 -7.338 -9.036 1.00 64.94 108 THR A C 1
ATOM 875 O O . THR A 1 108 ? -30.867 -6.808 -8.858 1.00 64.94 108 THR A O 1
ATOM 878 N N . ARG A 1 109 ? -33.091 -6.620 -9.108 1.00 65.56 109 ARG A N 1
ATOM 879 C CA . ARG A 1 109 ? -33.122 -5.169 -8.906 1.00 65.56 109 ARG A CA 1
ATOM 880 C C . ARG A 1 109 ? -32.807 -4.784 -7.460 1.00 65.56 109 ARG A C 1
ATOM 882 O O . ARG A 1 109 ? -31.945 -3.934 -7.268 1.00 65.56 109 ARG A O 1
ATOM 889 N N . ILE A 1 110 ? -33.410 -5.444 -6.469 1.00 71.56 110 ILE A N 1
ATOM 890 C CA . ILE A 1 110 ? -33.091 -5.227 -5.046 1.00 71.56 110 ILE A CA 1
ATOM 891 C C . ILE A 1 110 ? -31.619 -5.556 -4.767 1.00 71.56 110 ILE A C 1
ATOM 893 O O . ILE A 1 110 ? -30.925 -4.789 -4.104 1.00 71.56 110 ILE A O 1
ATOM 897 N N . LEU A 1 111 ? -31.111 -6.672 -5.301 1.00 63.75 111 LEU A N 1
ATOM 898 C CA . LEU A 1 111 ? -29.711 -7.075 -5.133 1.00 63.75 111 LEU A CA 1
ATOM 899 C C . LEU A 1 111 ? -28.751 -6.055 -5.754 1.00 63.75 111 LEU A C 1
ATOM 901 O O . LEU A 1 111 ? -27.723 -5.736 -5.163 1.00 63.75 111 LEU A O 1
ATOM 905 N N . ARG A 1 112 ? -29.106 -5.500 -6.918 1.00 62.59 112 ARG A N 1
ATOM 906 C CA . ARG A 1 112 ? -28.338 -4.445 -7.587 1.00 62.59 112 ARG A CA 1
ATOM 907 C C . ARG A 1 112 ? -28.386 -3.128 -6.813 1.00 62.59 112 ARG A C 1
ATOM 909 O O . ARG A 1 112 ? -27.350 -2.494 -6.669 1.00 62.59 112 ARG A O 1
ATOM 916 N N . GLU A 1 113 ? -29.546 -2.725 -6.304 1.00 68.62 113 GLU A N 1
ATOM 917 C CA . GLU A 1 113 ? -29.692 -1.521 -5.476 1.00 68.62 113 GLU A CA 1
ATOM 918 C C . GLU A 1 113 ? -28.897 -1.650 -4.168 1.00 68.62 113 GLU A C 1
ATOM 920 O O . GLU A 1 113 ? -28.184 -0.720 -3.794 1.00 68.62 113 GLU A O 1
ATOM 925 N N . LYS A 1 114 ? -28.899 -2.835 -3.543 1.00 67.56 114 LYS A N 1
ATOM 926 C CA . LYS A 1 114 ? -28.054 -3.141 -2.382 1.00 67.56 114 LYS A CA 1
ATOM 927 C C . LYS A 1 114 ? -26.567 -3.088 -2.742 1.00 67.56 114 LYS A C 1
ATOM 929 O O . LYS A 1 114 ? -25.797 -2.456 -2.031 1.00 67.56 114 LYS A O 1
ATOM 934 N N . LEU A 1 115 ? -26.146 -3.675 -3.864 1.00 61.16 115 LEU A N 1
ATOM 935 C CA . LEU A 1 115 ? -24.745 -3.648 -4.315 1.00 61.16 115 LEU A CA 1
ATOM 936 C C . LEU A 1 115 ? -24.255 -2.228 -4.663 1.00 61.16 115 LEU A C 1
ATOM 938 O O . LEU A 1 115 ? -23.092 -1.901 -4.444 1.00 61.16 115 LEU A O 1
ATOM 942 N N . LEU A 1 116 ? -25.139 -1.379 -5.193 1.00 69.38 116 LEU A N 1
ATOM 943 C CA . LEU A 1 116 ? -24.849 0.015 -5.545 1.00 69.38 116 LEU A CA 1
ATOM 944 C C . LEU A 1 116 ? -24.949 0.979 -4.353 1.00 69.38 116 LEU A C 1
ATOM 946 O O . LEU A 1 116 ? -24.659 2.169 -4.506 1.00 69.38 116 LEU A O 1
ATOM 950 N N . ALA A 1 117 ? -25.337 0.492 -3.173 1.00 78.19 117 ALA A N 1
ATOM 951 C CA . ALA A 1 117 ? -25.344 1.294 -1.962 1.00 78.19 117 ALA A CA 1
ATOM 952 C C . ALA A 1 117 ? -23.928 1.789 -1.637 1.00 78.19 117 ALA A C 1
ATOM 954 O O . ALA A 1 117 ? -22.931 1.082 -1.808 1.00 78.19 117 ALA A O 1
ATOM 955 N N . LYS A 1 118 ? -23.837 3.024 -1.134 1.00 73.38 118 LYS A N 1
ATOM 956 C CA . LYS A 1 118 ? -22.568 3.692 -0.798 1.00 73.38 118 LYS A CA 1
ATOM 957 C C . LYS A 1 118 ? -21.682 2.840 0.122 1.00 73.38 118 LYS A C 1
ATOM 959 O O . LYS A 1 118 ? -20.468 2.826 -0.051 1.00 73.38 118 LYS A O 1
ATOM 964 N N . GLU A 1 119 ? -22.300 2.142 1.069 1.00 80.75 119 GLU A N 1
ATOM 965 C CA . GLU A 1 119 ? -21.665 1.234 2.034 1.00 80.75 119 GLU A CA 1
ATOM 966 C C . GLU A 1 119 ? -20.975 0.018 1.402 1.00 80.75 119 GLU A C 1
ATOM 968 O O . GLU A 1 119 ? -20.062 -0.534 2.005 1.00 80.75 119 GLU A O 1
ATOM 973 N N . ASN A 1 120 ? -21.342 -0.348 0.172 1.00 77.50 120 ASN A N 1
ATOM 974 C CA . ASN A 1 120 ? -20.692 -1.406 -0.597 1.00 77.50 120 ASN A CA 1
ATOM 975 C C . ASN A 1 120 ? -19.744 -0.825 -1.652 1.00 77.50 120 ASN A C 1
ATOM 977 O O . ASN A 1 120 ? -18.611 -1.278 -1.789 1.00 77.50 120 ASN A O 1
ATOM 981 N N . LEU A 1 121 ? -20.170 0.219 -2.369 1.00 77.81 121 LEU A N 1
ATOM 982 C CA . LEU A 1 121 ? -19.407 0.777 -3.486 1.00 77.81 121 LEU A CA 1
ATOM 983 C C . LEU A 1 121 ? -18.095 1.447 -3.050 1.00 77.81 121 LEU A C 1
ATOM 985 O O . LEU A 1 121 ? -17.096 1.334 -3.756 1.00 77.81 121 LEU A O 1
ATOM 989 N N . LEU A 1 122 ? -18.087 2.152 -1.913 1.00 83.94 122 LEU A N 1
ATOM 990 C CA . LEU A 1 122 ? -16.887 2.846 -1.438 1.00 83.94 122 LEU A CA 1
ATOM 991 C C . LEU A 1 122 ? -15.763 1.874 -1.037 1.00 83.94 122 LEU A C 1
ATOM 993 O O . LEU A 1 122 ? -14.676 2.025 -1.589 1.00 83.94 122 LEU A O 1
ATOM 997 N N . PRO A 1 123 ? -16.001 0.857 -0.183 1.00 86.00 123 PRO A N 1
ATOM 998 C CA . PRO A 1 123 ? -14.997 -0.175 0.095 1.00 86.00 123 PRO A CA 1
ATOM 999 C C . PRO A 1 123 ? -14.475 -0.888 -1.158 1.00 86.00 123 PRO A C 1
ATOM 1001 O O . PRO A 1 123 ? -13.279 -1.126 -1.294 1.00 86.00 123 PRO A O 1
ATOM 1004 N N . LEU A 1 124 ? -15.357 -1.185 -2.121 1.00 83.00 124 LEU A N 1
ATOM 1005 C CA . LEU A 1 124 ? -14.954 -1.804 -3.389 1.00 83.00 124 LEU A CA 1
ATOM 1006 C C . LEU A 1 124 ? -14.056 -0.894 -4.227 1.00 83.00 124 LEU A C 1
ATOM 1008 O O . LEU A 1 124 ? -13.114 -1.370 -4.859 1.00 83.00 124 LEU A O 1
ATOM 1012 N N . LEU A 1 125 ? -14.341 0.410 -4.239 1.00 84.12 125 LEU A N 1
ATOM 1013 C CA . LEU A 1 125 ? -13.484 1.394 -4.886 1.00 84.12 125 LEU A CA 1
ATOM 1014 C C . LEU A 1 125 ? -12.113 1.462 -4.203 1.00 84.12 125 LEU A C 1
ATOM 1016 O O . LEU A 1 125 ? -11.112 1.564 -4.905 1.00 84.12 125 LEU A O 1
ATOM 1020 N N . ASP A 1 126 ? -12.050 1.371 -2.874 1.00 85.19 126 ASP A N 1
ATOM 1021 C CA . ASP A 1 126 ? -10.778 1.370 -2.142 1.00 85.19 126 ASP A CA 1
ATOM 1022 C C . ASP A 1 126 ? -9.932 0.139 -2.491 1.00 85.19 126 ASP A C 1
ATOM 1024 O O . ASP A 1 126 ? -8.759 0.291 -2.837 1.00 85.19 126 ASP A O 1
ATOM 1028 N N . ASP A 1 127 ? -10.534 -1.057 -2.505 1.00 86.06 127 ASP A N 1
ATOM 1029 C CA . ASP A 1 127 ? -9.873 -2.291 -2.955 1.00 86.06 127 ASP A CA 1
ATOM 1030 C C . ASP A 1 127 ? -9.394 -2.161 -4.407 1.00 86.06 127 ASP A C 1
ATOM 1032 O O . ASP A 1 127 ? -8.272 -2.554 -4.727 1.00 86.06 127 ASP A O 1
ATOM 1036 N N . LEU A 1 128 ? -10.217 -1.601 -5.301 1.00 86.50 128 LEU A N 1
ATOM 1037 C CA . LEU A 1 128 ? -9.854 -1.398 -6.704 1.00 86.50 128 LEU A CA 1
ATOM 1038 C C . LEU A 1 128 ? -8.661 -0.447 -6.839 1.00 86.50 128 LEU A C 1
ATOM 1040 O O . LEU A 1 128 ? -7.706 -0.759 -7.549 1.00 86.50 128 LEU A O 1
ATOM 1044 N N . LEU A 1 129 ? -8.698 0.702 -6.163 1.00 87.94 129 LEU A N 1
ATOM 1045 C CA . LEU A 1 129 ? -7.637 1.707 -6.206 1.00 87.94 129 LEU A CA 1
ATOM 1046 C C . LEU A 1 129 ? -6.334 1.170 -5.611 1.00 87.94 129 LEU A C 1
ATOM 1048 O O . LEU A 1 129 ? -5.271 1.349 -6.207 1.00 87.94 129 LEU A O 1
ATOM 1052 N N . TYR A 1 130 ? -6.409 0.484 -4.470 1.00 90.19 130 TYR A N 1
ATOM 1053 C CA . TYR A 1 130 ? -5.260 -0.157 -3.839 1.00 90.19 130 TYR A CA 1
ATOM 1054 C C . TYR A 1 130 ? -4.632 -1.200 -4.772 1.00 90.19 130 TYR A C 1
ATOM 1056 O O . TYR A 1 130 ? -3.458 -1.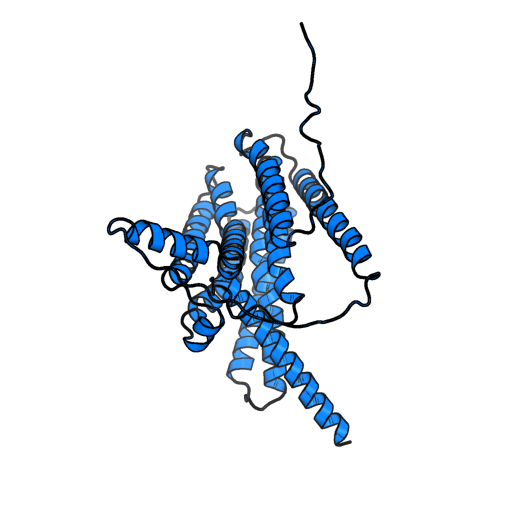091 -5.121 1.00 90.19 130 TYR A O 1
ATOM 1064 N N . ASN A 1 131 ? -5.429 -2.146 -5.275 1.00 88.94 131 ASN A N 1
ATOM 1065 C CA . ASN A 1 131 ? -4.963 -3.191 -6.188 1.00 88.94 131 ASN A CA 1
ATOM 1066 C C . ASN A 1 131 ? -4.406 -2.629 -7.501 1.00 88.94 131 ASN A C 1
ATOM 1068 O O . ASN A 1 131 ? -3.444 -3.169 -8.056 1.00 88.94 131 ASN A O 1
ATOM 1072 N N . THR A 1 132 ? -4.964 -1.512 -7.974 1.00 87.69 132 THR A N 1
ATOM 1073 C CA . THR A 1 132 ? -4.462 -0.840 -9.173 1.00 87.69 132 THR A CA 1
ATOM 1074 C C . THR A 1 132 ? -3.023 -0.364 -8.980 1.00 87.69 132 THR A C 1
ATOM 1076 O O . THR A 1 132 ? -2.161 -0.640 -9.815 1.00 87.69 132 THR A O 1
ATOM 1079 N N . VAL A 1 133 ? -2.738 0.291 -7.851 1.00 90.62 133 VAL A N 1
ATOM 1080 C CA . VAL A 1 133 ? -1.384 0.747 -7.504 1.00 90.62 133 VAL A CA 1
ATOM 1081 C C . VAL A 1 133 ? -0.450 -0.437 -7.234 1.00 90.62 133 VAL A C 1
ATOM 1083 O O . VAL A 1 133 ? 0.697 -0.431 -7.680 1.00 90.62 133 VAL A O 1
ATOM 1086 N N . THR A 1 134 ? -0.930 -1.456 -6.519 1.00 91.56 134 THR A N 1
ATOM 1087 C CA . THR A 1 134 ? -0.094 -2.566 -6.047 1.00 91.56 134 THR A CA 1
ATOM 1088 C C . THR A 1 134 ? 0.346 -3.517 -7.153 1.00 91.56 134 THR A C 1
ATOM 1090 O O . THR A 1 134 ? 1.501 -3.946 -7.140 1.00 91.56 134 THR A O 1
ATOM 1093 N N . TRP A 1 135 ? -0.527 -3.869 -8.101 1.00 92.31 135 TRP A N 1
ATOM 1094 C CA . TRP A 1 135 ? -0.181 -4.872 -9.116 1.00 92.31 135 TRP A CA 1
ATOM 1095 C C . TRP A 1 135 ? -0.625 -4.538 -10.536 1.00 92.31 135 TRP A C 1
ATOM 1097 O O . TRP A 1 135 ? 0.111 -4.888 -11.454 1.00 92.31 135 TRP A O 1
ATOM 1107 N N . VAL A 1 136 ? -1.756 -3.851 -10.761 1.00 89.06 136 VAL A N 1
ATOM 1108 C CA . VAL A 1 136 ? -2.223 -3.572 -12.140 1.00 89.06 136 VAL A CA 1
ATOM 1109 C C . VAL A 1 136 ? -1.191 -2.747 -12.887 1.00 89.06 136 VAL A C 1
ATOM 1111 O O . VAL A 1 136 ? -0.865 -3.039 -14.033 1.00 89.06 136 VAL A O 1
ATOM 1114 N N . ILE A 1 137 ? -0.647 -1.728 -12.232 1.00 88.25 137 ILE A N 1
ATOM 1115 C CA . ILE A 1 137 ? 0.301 -0.835 -12.879 1.00 88.25 137 ILE A CA 1
ATOM 1116 C C . ILE A 1 137 ? 1.642 -1.521 -13.139 1.00 88.25 137 ILE A C 1
ATOM 1118 O O . ILE A 1 137 ? 2.033 -1.556 -14.305 1.00 88.25 137 ILE A O 1
ATOM 1122 N N . PRO A 1 138 ? 2.305 -2.153 -12.151 1.00 90.75 138 PRO A N 1
ATOM 1123 C CA . PRO A 1 138 ? 3.471 -2.997 -12.415 1.00 90.75 138 PRO A CA 1
ATOM 1124 C C . PRO A 1 138 ? 3.250 -4.010 -13.539 1.00 90.75 138 PRO A C 1
ATOM 1126 O O . PRO A 1 138 ? 4.120 -4.172 -14.392 1.00 90.75 138 PRO A O 1
ATOM 1129 N N . LEU A 1 139 ? 2.065 -4.626 -13.594 1.00 89.25 139 LEU A N 1
ATOM 1130 C CA . LEU A 1 139 ? 1.701 -5.559 -14.649 1.00 89.25 139 LEU A CA 1
ATOM 1131 C C . LEU A 1 139 ? 1.675 -4.869 -16.018 1.00 89.25 139 LEU A C 1
ATOM 1133 O O . LEU A 1 139 ? 2.384 -5.317 -16.915 1.00 89.25 139 LEU A O 1
ATOM 1137 N N . ILE A 1 140 ? 0.940 -3.763 -16.175 1.00 88.06 140 ILE A N 1
ATOM 1138 C CA . ILE A 1 140 ? 0.880 -3.012 -17.441 1.00 88.06 140 ILE A CA 1
ATOM 1139 C C . ILE A 1 140 ? 2.282 -2.616 -17.901 1.00 88.06 140 ILE A C 1
ATOM 1141 O O . ILE A 1 140 ? 2.636 -2.863 -19.053 1.00 88.06 140 ILE A O 1
ATOM 1145 N N . VAL A 1 141 ? 3.101 -2.057 -17.006 1.00 89.06 141 VAL A N 1
ATOM 1146 C CA . VAL A 1 141 ? 4.471 -1.652 -17.349 1.00 89.06 141 VAL A CA 1
ATOM 1147 C C . VAL A 1 141 ? 5.286 -2.857 -17.777 1.00 89.06 141 VAL A C 1
ATOM 1149 O O . VAL A 1 141 ? 5.883 -2.840 -18.845 1.00 89.06 141 VAL A O 1
ATOM 1152 N N . SER A 1 142 ? 5.260 -3.933 -16.994 1.00 90.94 142 SER A N 1
ATOM 1153 C CA . SER A 1 142 ? 6.035 -5.130 -17.302 1.00 90.94 142 SER A CA 1
ATOM 1154 C C . SER A 1 142 ? 5.691 -5.711 -18.671 1.00 90.94 142 SER A C 1
ATOM 1156 O O . SER A 1 142 ? 6.596 -6.134 -19.372 1.00 90.94 142 SER A O 1
ATOM 1158 N N . PHE A 1 143 ? 4.422 -5.685 -19.090 1.00 87.75 143 PHE A N 1
ATOM 1159 C CA . PHE A 1 143 ? 3.984 -6.178 -20.400 1.00 87.75 143 PHE A CA 1
ATOM 1160 C C . PHE A 1 143 ? 4.204 -5.188 -21.547 1.00 87.75 143 PHE A C 1
ATOM 1162 O O . PHE A 1 143 ? 4.168 -5.602 -22.701 1.00 87.75 143 PHE A O 1
ATOM 1169 N N . SER A 1 144 ? 4.453 -3.914 -21.245 1.00 87.06 144 SER A N 1
ATOM 1170 C CA . SER A 1 144 ? 4.733 -2.888 -22.257 1.00 87.06 144 SER A CA 1
ATOM 1171 C C . SER A 1 144 ? 6.175 -2.933 -22.768 1.00 87.06 144 SER A C 1
ATOM 1173 O O . SER A 1 144 ? 6.458 -2.366 -23.817 1.00 87.06 144 SER A O 1
ATOM 1175 N N . TYR A 1 145 ? 7.075 -3.604 -22.042 1.00 84.44 145 TYR A N 1
ATOM 1176 C CA . TYR A 1 145 ? 8.482 -3.763 -22.403 1.00 84.44 145 TYR A CA 1
ATOM 1177 C C . TYR A 1 145 ? 8.834 -5.248 -22.530 1.00 84.44 145 TYR A C 1
ATOM 1179 O O . TYR A 1 145 ? 8.469 -6.076 -21.688 1.00 84.44 145 TYR A O 1
ATOM 1187 N N . ASP A 1 146 ? 9.576 -5.610 -23.573 1.00 80.38 146 ASP A N 1
ATOM 1188 C CA . ASP A 1 146 ? 9.906 -7.011 -23.840 1.00 80.38 146 ASP A CA 1
ATOM 1189 C C . ASP A 1 146 ? 10.888 -7.590 -22.809 1.00 80.38 146 ASP A C 1
ATOM 1191 O O . ASP A 1 146 ? 10.688 -8.712 -22.329 1.00 80.38 146 ASP A O 1
ATOM 1195 N N . ASP A 1 147 ? 11.828 -6.771 -22.343 1.00 85.19 147 ASP A N 1
ATOM 1196 C CA . ASP A 1 147 ? 13.017 -7.204 -21.598 1.00 85.19 147 ASP A CA 1
ATOM 1197 C C . ASP A 1 147 ? 12.793 -7.349 -20.077 1.00 85.19 147 ASP A C 1
ATOM 1199 O O . ASP A 1 147 ? 13.708 -7.673 -19.323 1.00 85.19 147 ASP A O 1
ATOM 1203 N N . LEU A 1 148 ? 11.563 -7.146 -19.590 1.00 90.25 148 LEU A N 1
ATOM 1204 C CA . LEU A 1 148 ? 11.243 -7.095 -18.155 1.00 90.25 148 LEU A CA 1
ATOM 1205 C C . LEU A 1 148 ? 10.710 -8.420 -17.587 1.00 90.25 148 LEU A C 1
ATOM 1207 O O . LEU A 1 148 ? 9.764 -8.424 -16.797 1.00 90.25 148 LEU A O 1
ATOM 1211 N N . LEU A 1 149 ? 11.298 -9.565 -17.960 1.00 92.50 149 LEU A N 1
ATOM 1212 C CA . LEU A 1 149 ? 10.801 -10.895 -17.560 1.00 92.50 149 LEU A CA 1
ATOM 1213 C C . LEU A 1 149 ? 10.645 -11.051 -16.035 1.00 92.50 149 LEU A C 1
ATOM 1215 O O . LEU A 1 149 ? 9.612 -11.533 -15.570 1.00 92.50 149 LEU A O 1
ATOM 1219 N N . SER A 1 150 ? 11.629 -10.605 -15.250 1.00 93.62 150 SER A N 1
ATOM 1220 C CA . SER A 1 150 ? 11.578 -10.683 -13.783 1.00 93.62 150 SER A CA 1
ATOM 1221 C C . SER A 1 150 ? 10.411 -9.877 -13.201 1.00 93.62 150 SER A C 1
ATOM 1223 O O . SER A 1 150 ? 9.717 -10.357 -12.304 1.00 93.62 150 SER A O 1
ATOM 1225 N N . ILE A 1 151 ? 10.146 -8.682 -13.745 1.00 93.88 151 ILE A N 1
ATOM 1226 C CA . ILE A 1 151 ? 9.025 -7.827 -13.324 1.00 93.88 151 ILE A CA 1
ATOM 1227 C C . ILE A 1 151 ? 7.693 -8.427 -13.783 1.00 93.88 151 ILE A C 1
ATOM 1229 O O . ILE A 1 151 ? 6.733 -8.390 -13.015 1.00 93.88 151 ILE A O 1
ATOM 1233 N N . LYS A 1 152 ? 7.627 -9.042 -14.976 1.00 93.75 152 LYS A N 1
ATOM 1234 C CA . LYS A 1 152 ? 6.433 -9.761 -15.464 1.00 93.75 152 LYS A CA 1
ATOM 1235 C C . LYS A 1 152 ? 6.050 -10.884 -14.502 1.00 93.75 152 LYS A C 1
ATOM 1237 O O . LYS A 1 152 ? 4.913 -10.934 -14.039 1.00 93.75 152 LYS A O 1
ATOM 1242 N N . ILE A 1 153 ? 7.005 -11.752 -14.155 1.00 95.38 153 ILE A N 1
ATOM 1243 C CA . ILE A 1 153 ? 6.777 -12.882 -13.240 1.00 95.38 153 ILE A CA 1
ATOM 1244 C C . ILE A 1 153 ? 6.317 -12.376 -11.870 1.00 95.38 153 ILE A C 1
ATOM 1246 O O . ILE A 1 153 ? 5.295 -12.836 -11.360 1.00 95.38 153 ILE A O 1
ATOM 1250 N N . PHE A 1 154 ? 7.029 -11.402 -11.296 1.00 96.19 154 PHE A N 1
ATOM 1251 C CA . PHE A 1 154 ? 6.662 -10.821 -10.007 1.00 96.19 154 PHE A CA 1
ATOM 1252 C C . PHE A 1 154 ? 5.262 -10.199 -10.033 1.00 96.19 154 PHE A C 1
ATOM 1254 O O . PHE A 1 154 ? 4.449 -10.488 -9.158 1.00 96.19 154 PHE A O 1
ATOM 1261 N N . SER A 1 155 ? 4.945 -9.409 -11.062 1.00 93.19 155 SER A N 1
ATOM 1262 C CA . SER A 1 155 ? 3.653 -8.726 -11.186 1.00 93.19 155 SER A CA 1
ATOM 1263 C C . SER A 1 155 ? 2.493 -9.705 -11.356 1.00 93.19 155 SER A C 1
ATOM 1265 O O . SER A 1 155 ? 1.439 -9.487 -10.769 1.00 93.19 155 SER A O 1
ATOM 1267 N N . VAL A 1 156 ? 2.679 -10.805 -12.098 1.00 93.25 156 VAL A N 1
ATOM 1268 C CA . VAL A 1 156 ? 1.662 -11.862 -12.246 1.00 93.25 156 VAL A CA 1
ATOM 1269 C C . VAL A 1 156 ? 1.423 -12.589 -10.925 1.00 93.25 156 VAL A C 1
ATOM 1271 O O . VAL A 1 156 ? 0.273 -12.767 -10.530 1.00 93.25 156 VAL A O 1
ATOM 1274 N N . ILE A 1 157 ? 2.485 -12.979 -10.212 1.00 95.44 157 ILE A N 1
ATOM 1275 C CA . ILE A 1 157 ? 2.351 -13.629 -8.898 1.00 95.44 157 ILE A CA 1
ATOM 1276 C C . ILE A 1 157 ? 1.646 -12.686 -7.917 1.00 95.44 157 ILE A C 1
ATOM 1278 O O . ILE A 1 157 ? 0.691 -13.091 -7.252 1.00 95.44 157 ILE A O 1
ATOM 1282 N N . ASN A 1 158 ? 2.074 -11.422 -7.870 1.00 93.31 158 ASN A N 1
ATOM 1283 C CA . ASN A 1 158 ? 1.481 -10.398 -7.019 1.00 93.31 158 ASN A CA 1
ATOM 1284 C C . ASN A 1 158 ? -0.009 -10.191 -7.348 1.00 93.31 158 ASN A C 1
ATOM 1286 O O . ASN A 1 158 ? -0.853 -10.218 -6.454 1.00 93.31 158 ASN A O 1
ATOM 1290 N N . ALA A 1 159 ? -0.354 -10.086 -8.635 1.00 89.50 159 ALA A N 1
ATOM 1291 C CA . ALA A 1 159 ? -1.735 -9.980 -9.097 1.00 89.50 159 ALA A CA 1
ATOM 1292 C C . ALA A 1 159 ? -2.586 -11.169 -8.639 1.00 89.50 159 ALA A C 1
ATOM 1294 O O . ALA A 1 159 ? -3.648 -10.970 -8.055 1.00 89.50 159 ALA A O 1
ATOM 1295 N N . CYS A 1 160 ? -2.114 -12.403 -8.837 1.00 92.25 160 CYS A N 1
ATOM 1296 C CA . CYS A 1 160 ? -2.839 -13.607 -8.431 1.00 92.25 160 CYS A CA 1
ATOM 1297 C C . CYS A 1 160 ? -3.123 -13.638 -6.922 1.00 92.25 160 CYS A C 1
ATOM 1299 O O . CYS A 1 160 ? -4.239 -13.971 -6.515 1.00 92.25 160 CYS A O 1
ATOM 1301 N N . LEU A 1 161 ? -2.145 -13.271 -6.089 1.00 92.56 161 LEU A N 1
ATOM 1302 C CA . LEU A 1 161 ? -2.314 -13.246 -4.635 1.00 92.56 161 LEU A CA 1
ATOM 1303 C C . LEU A 1 161 ? -3.343 -12.188 -4.205 1.00 92.56 161 LEU A C 1
ATOM 1305 O O . LEU A 1 161 ? -4.282 -12.499 -3.473 1.00 92.56 161 LEU A O 1
ATOM 1309 N N . HIS A 1 162 ? -3.232 -10.965 -4.727 1.00 90.56 162 HIS A N 1
ATOM 1310 C CA . HIS A 1 162 ? -4.159 -9.876 -4.411 1.00 90.56 162 HIS A CA 1
ATOM 1311 C C . HIS A 1 162 ? -5.582 -10.126 -4.931 1.00 90.56 162 HIS A C 1
ATOM 1313 O O . HIS A 1 162 ? -6.555 -9.883 -4.214 1.00 90.56 162 HIS A O 1
ATOM 1319 N N . ILE A 1 163 ? -5.723 -10.670 -6.145 1.00 86.00 163 ILE A N 1
ATOM 1320 C CA . ILE A 1 163 ? -7.018 -11.086 -6.700 1.00 86.00 163 ILE A CA 1
ATOM 1321 C C . ILE A 1 163 ? -7.643 -12.171 -5.821 1.00 86.00 163 ILE A C 1
ATOM 1323 O O . ILE A 1 163 ? -8.842 -12.119 -5.561 1.00 86.00 163 ILE A O 1
ATOM 1327 N N . THR A 1 164 ? -6.850 -13.117 -5.312 1.00 87.75 164 THR A N 1
ATOM 1328 C CA . THR A 1 164 ? -7.350 -14.152 -4.395 1.00 87.75 164 THR A CA 1
ATOM 1329 C C . THR A 1 164 ? -7.900 -13.532 -3.110 1.00 87.75 164 THR A C 1
ATOM 1331 O O . THR A 1 164 ? -9.002 -13.889 -2.696 1.00 87.75 164 THR A O 1
ATOM 1334 N N . CYS A 1 165 ? -7.206 -12.554 -2.515 1.00 86.56 165 CYS A N 1
ATOM 1335 C CA . CYS A 1 165 ? -7.706 -11.828 -1.342 1.00 86.56 165 CYS A CA 1
ATOM 1336 C C . CYS A 1 165 ? -9.007 -11.066 -1.624 1.00 86.56 165 CYS A C 1
ATOM 1338 O O . CYS A 1 165 ? -9.938 -11.135 -0.815 1.00 86.56 165 CYS A O 1
ATOM 1340 N N . ALA A 1 166 ? -9.093 -10.385 -2.771 1.00 81.81 166 ALA A N 1
ATOM 1341 C CA . ALA A 1 166 ? -10.290 -9.658 -3.183 1.00 81.81 166 ALA A CA 1
ATOM 1342 C C . ALA A 1 166 ? -11.474 -10.611 -3.424 1.00 81.81 166 ALA A C 1
ATOM 1344 O O . ALA A 1 166 ? -12.554 -10.404 -2.878 1.00 81.81 166 ALA A O 1
ATOM 1345 N N . ILE A 1 167 ? -11.269 -11.703 -4.169 1.00 81.94 167 ILE A N 1
ATOM 1346 C CA . ILE A 1 167 ? -12.297 -12.727 -4.413 1.00 81.94 167 ILE A CA 1
ATOM 1347 C C . ILE A 1 167 ? -12.745 -13.363 -3.095 1.00 81.94 167 ILE A C 1
ATOM 1349 O O . ILE A 1 167 ? -13.942 -13.517 -2.872 1.00 81.94 167 ILE A O 1
ATOM 1353 N N . HIS A 1 168 ? -11.812 -13.687 -2.198 1.00 83.81 168 HIS A N 1
ATOM 1354 C CA . HIS A 1 168 ? -12.139 -14.244 -0.888 1.00 83.81 168 HIS A CA 1
ATOM 1355 C C . HIS A 1 168 ? -13.045 -13.303 -0.074 1.00 83.81 168 HIS A C 1
ATOM 1357 O O . HIS A 1 168 ? -14.017 -13.764 0.524 1.00 83.81 168 HIS A O 1
ATOM 1363 N N . ALA A 1 169 ? -12.785 -11.990 -0.104 1.00 79.00 169 ALA A N 1
ATOM 1364 C CA . ALA A 1 169 ? -13.637 -10.996 0.552 1.00 79.00 169 ALA A CA 1
ATOM 1365 C C . ALA A 1 169 ? -15.016 -10.853 -0.129 1.00 79.00 169 ALA A C 1
ATOM 1367 O O . ALA A 1 169 ? -16.018 -10.609 0.537 1.00 79.00 169 ALA A O 1
ATOM 1368 N N . LEU A 1 170 ? -15.083 -11.041 -1.451 1.00 79.00 170 LEU A N 1
ATOM 1369 C CA . LEU A 1 170 ? -16.309 -10.908 -2.245 1.00 79.00 170 LEU A CA 1
ATOM 1370 C C . LEU A 1 170 ? -17.234 -12.131 -2.202 1.00 79.00 170 LEU A C 1
ATOM 1372 O O . LEU A 1 170 ? -18.442 -11.968 -2.346 1.00 79.00 170 LEU A O 1
ATOM 1376 N N . ILE A 1 171 ? -16.701 -13.346 -2.025 1.00 81.19 171 ILE A N 1
ATOM 1377 C CA . ILE A 1 171 ? -17.510 -14.581 -1.958 1.00 81.19 171 ILE A CA 1
ATOM 1378 C C . ILE A 1 171 ? -18.429 -14.572 -0.730 1.00 81.19 171 ILE A C 1
ATOM 1380 O O . ILE A 1 171 ? -19.539 -15.107 -0.770 1.00 81.19 171 ILE A O 1
ATOM 1384 N N . HIS A 1 172 ? -17.983 -13.950 0.358 1.00 78.69 172 HIS A N 1
ATOM 1385 C CA . HIS A 1 172 ? -18.756 -13.814 1.584 1.00 78.69 172 HIS A CA 1
ATOM 1386 C C . HIS A 1 172 ? -18.878 -12.335 1.956 1.00 78.69 172 HIS A C 1
ATOM 1388 O O . HIS A 1 172 ? -18.181 -11.889 2.870 1.00 78.69 172 HIS A O 1
ATOM 1394 N N . PRO A 1 173 ? -19.741 -11.574 1.253 1.00 80.38 173 PRO A N 1
ATOM 1395 C CA . PRO A 1 173 ? -19.902 -10.153 1.508 1.00 80.38 173 PRO A CA 1
ATOM 1396 C C . PRO A 1 173 ? -20.487 -9.973 2.909 1.00 80.38 173 PRO A C 1
ATOM 1398 O O . PRO A 1 173 ? -21.651 -10.280 3.155 1.00 80.38 173 PRO A O 1
ATOM 1401 N N . MET A 1 174 ? -19.643 -9.515 3.824 1.00 88.50 174 MET A N 1
ATOM 1402 C CA . MET A 1 174 ? -19.971 -9.249 5.220 1.00 88.50 174 MET A CA 1
ATOM 1403 C C . MET A 1 174 ? -19.757 -7.770 5.500 1.00 88.50 174 MET A C 1
ATOM 1405 O O . MET A 1 174 ? -18.924 -7.126 4.856 1.00 88.50 174 MET A O 1
ATOM 1409 N N . SER A 1 175 ? -20.486 -7.231 6.469 1.00 91.06 175 SER A N 1
ATOM 1410 C CA . SER A 1 175 ? -20.141 -5.920 7.017 1.00 91.06 175 SER A CA 1
ATOM 1411 C C . SER A 1 175 ? -18.861 -6.004 7.858 1.00 91.06 175 SER A C 1
ATOM 1413 O O . SER A 1 175 ? -18.452 -7.092 8.273 1.00 91.06 175 SER A O 1
ATOM 1415 N N . ILE A 1 176 ? -18.218 -4.867 8.135 1.00 90.44 176 ILE A N 1
ATOM 1416 C CA . ILE A 1 176 ? -17.063 -4.799 9.048 1.00 90.44 176 ILE A CA 1
ATOM 1417 C C . ILE A 1 176 ? -17.410 -5.416 10.412 1.00 90.44 176 ILE A C 1
ATOM 1419 O O . ILE A 1 176 ? -16.658 -6.247 10.914 1.00 90.44 176 ILE A O 1
ATOM 1423 N N . ASP A 1 177 ? -18.587 -5.091 10.954 1.00 90.50 177 ASP A N 1
ATOM 1424 C CA . ASP A 1 177 ? -19.095 -5.633 12.224 1.00 90.50 177 ASP A CA 1
ATOM 1425 C C . ASP A 1 177 ? -19.222 -7.169 12.215 1.00 90.50 177 ASP A C 1
ATOM 1427 O O . ASP A 1 177 ? -18.880 -7.868 13.170 1.00 90.50 177 ASP A O 1
ATOM 1431 N N . GLU A 1 178 ? -19.708 -7.733 11.110 1.00 90.62 178 GLU A N 1
ATOM 1432 C CA . GLU A 1 178 ? -19.801 -9.183 10.944 1.00 90.62 178 GLU A CA 1
ATOM 1433 C C . GLU A 1 178 ? -18.428 -9.834 10.772 1.00 90.62 178 GLU A C 1
ATOM 1435 O O . GLU A 1 178 ? -18.190 -10.912 11.328 1.00 90.62 178 GLU A O 1
ATOM 1440 N N . ALA A 1 179 ? -17.528 -9.196 10.024 1.00 88.56 179 ALA A N 1
ATOM 1441 C CA . ALA A 1 179 ? -16.180 -9.690 9.784 1.00 88.56 179 ALA A CA 1
ATOM 1442 C C . ALA A 1 179 ? -15.347 -9.733 11.075 1.00 88.56 179 ALA A C 1
ATOM 1444 O O . ALA A 1 179 ? -14.668 -10.737 11.312 1.00 88.56 179 ALA A O 1
ATOM 1445 N N . GLU A 1 180 ? -15.465 -8.707 11.924 1.00 87.81 180 GLU A N 1
ATOM 1446 C CA . GLU A 1 180 ? -14.853 -8.635 13.256 1.00 87.81 180 GLU A CA 1
ATOM 1447 C C . GLU A 1 180 ? -15.288 -9.832 14.118 1.00 87.81 180 GLU A C 1
ATOM 1449 O O . GLU A 1 180 ? -14.451 -10.587 14.623 1.00 87.81 180 GLU A O 1
ATOM 1454 N N . ARG A 1 181 ? -16.603 -10.090 14.203 1.00 88.12 181 ARG A N 1
ATOM 1455 C CA . ARG A 1 181 ? -17.157 -11.206 14.993 1.00 88.12 181 ARG A CA 1
ATOM 1456 C C . ARG A 1 181 ? -16.672 -12.579 14.531 1.00 88.12 181 ARG A C 1
ATOM 1458 O O . ARG A 1 181 ? -16.420 -13.454 15.357 1.00 88.12 181 ARG A O 1
ATOM 1465 N N . HIS A 1 182 ? -16.572 -12.791 13.220 1.00 84.81 182 HIS A N 1
ATOM 1466 C CA . HIS A 1 182 ? -16.263 -14.108 12.658 1.00 84.81 182 HIS A CA 1
ATOM 1467 C C . HIS A 1 182 ? -14.772 -14.336 12.393 1.00 84.81 182 HIS A C 1
ATOM 1469 O O . HIS A 1 182 ? -14.400 -15.453 12.030 1.00 84.81 182 HIS A O 1
ATOM 1475 N N . LYS A 1 183 ? -13.925 -13.303 12.520 1.00 82.88 183 LYS A N 1
ATOM 1476 C CA . LYS A 1 183 ? -12.474 -13.341 12.251 1.00 82.88 183 LYS A CA 1
ATOM 1477 C C . LYS A 1 183 ? -12.087 -13.887 10.863 1.00 82.88 183 LYS A C 1
ATOM 1479 O O . LYS A 1 183 ? -10.926 -14.204 10.615 1.00 82.88 183 LYS A O 1
ATOM 1484 N N . ARG A 1 184 ? -13.033 -13.983 9.921 1.00 73.56 184 ARG A N 1
ATOM 1485 C CA . ARG A 1 184 ? -12.835 -14.633 8.608 1.00 73.56 184 ARG A CA 1
ATOM 1486 C C . ARG A 1 184 ? -11.872 -13.876 7.693 1.00 73.56 184 ARG A C 1
ATOM 1488 O O . ARG A 1 184 ? -11.238 -14.489 6.842 1.00 73.56 184 ARG A O 1
ATOM 1495 N N . ILE A 1 185 ? -11.755 -12.561 7.868 1.00 81.19 185 ILE A N 1
ATOM 1496 C CA . ILE A 1 185 ? -10.957 -11.680 6.997 1.00 81.19 185 ILE A CA 1
ATOM 1497 C C . ILE A 1 185 ? -9.561 -11.416 7.594 1.00 81.19 185 ILE A C 1
ATOM 1499 O O . ILE A 1 185 ? -8.718 -10.792 6.956 1.00 81.19 185 ILE A O 1
ATOM 1503 N N . GLN A 1 186 ? -9.242 -11.990 8.764 1.00 84.62 186 GLN A N 1
ATOM 1504 C CA . GLN A 1 186 ? -7.934 -11.815 9.409 1.00 84.62 186 GLN A CA 1
ATOM 1505 C C . GLN A 1 186 ? -6.765 -12.256 8.521 1.00 84.62 186 GLN A C 1
ATOM 1507 O O . GLN A 1 186 ? -5.738 -11.588 8.483 1.00 84.62 186 GLN A O 1
ATOM 1512 N N . VAL A 1 187 ? -6.918 -13.337 7.752 1.00 87.75 187 VAL A N 1
ATOM 1513 C CA . VAL A 1 187 ? -5.865 -13.781 6.822 1.00 87.75 187 VAL A CA 1
ATOM 1514 C C . VAL A 1 187 ? -5.589 -12.720 5.752 1.00 87.75 187 VAL A C 1
ATOM 1516 O O . VAL A 1 187 ? -4.427 -12.439 5.468 1.00 87.75 187 VAL A O 1
ATOM 1519 N N . ASN A 1 188 ? -6.634 -12.085 5.208 1.00 89.44 188 ASN A N 1
ATOM 1520 C CA . ASN A 1 188 ? -6.487 -10.998 4.237 1.00 89.44 188 ASN A CA 1
ATOM 1521 C C . ASN A 1 188 ? -5.802 -9.780 4.870 1.00 89.44 188 ASN A C 1
ATOM 1523 O O . ASN A 1 188 ? -4.924 -9.198 4.242 1.00 89.44 188 ASN A O 1
ATOM 1527 N N . PHE A 1 189 ? -6.156 -9.439 6.112 1.00 90.25 189 PHE A N 1
ATOM 1528 C CA . PHE A 1 189 ? -5.500 -8.377 6.880 1.00 90.25 189 PHE A CA 1
ATOM 1529 C C . PHE A 1 189 ? -3.992 -8.622 7.021 1.00 90.25 189 PHE A C 1
ATOM 1531 O O . PHE A 1 189 ? -3.180 -7.782 6.634 1.00 90.25 189 PHE A O 1
ATOM 1538 N N . PHE A 1 190 ? -3.607 -9.804 7.514 1.00 90.31 190 PHE A N 1
ATOM 1539 C CA . PHE A 1 190 ? -2.200 -10.159 7.684 1.00 90.31 190 PHE A CA 1
ATOM 1540 C C . PHE A 1 190 ? -1.458 -10.183 6.348 1.00 90.31 190 PHE A C 1
ATOM 1542 O O . PHE A 1 190 ? -0.352 -9.653 6.253 1.00 90.31 190 PHE A O 1
ATOM 1549 N N . PHE A 1 191 ? -2.070 -10.750 5.306 1.00 93.75 191 PHE A N 1
ATOM 1550 C CA . PHE A 1 191 ? -1.491 -10.764 3.968 1.00 93.75 191 PHE A CA 1
ATOM 1551 C C . PHE A 1 191 ? -1.228 -9.342 3.458 1.00 93.75 191 PHE A C 1
ATOM 1553 O O . PHE A 1 191 ? -0.095 -9.017 3.113 1.00 93.75 191 PHE A O 1
ATOM 1560 N N . LEU A 1 192 ? -2.245 -8.480 3.463 1.00 92.06 192 LEU A N 1
ATOM 1561 C CA . LEU A 1 192 ? -2.172 -7.133 2.899 1.00 92.06 192 LEU A CA 1
ATOM 1562 C C . LEU A 1 192 ? -1.194 -6.202 3.630 1.00 92.06 192 LEU A C 1
ATOM 1564 O O . LEU A 1 192 ? -0.724 -5.230 3.040 1.00 92.06 192 LEU A O 1
ATOM 1568 N N . ILE A 1 193 ? -0.864 -6.500 4.887 1.00 91.69 193 ILE A N 1
ATOM 1569 C CA . ILE A 1 193 ? 0.195 -5.810 5.625 1.00 91.69 193 ILE A CA 1
ATOM 1570 C C . ILE A 1 193 ? 1.542 -6.471 5.331 1.00 91.69 193 ILE A C 1
ATOM 1572 O O . ILE A 1 193 ? 2.415 -5.865 4.718 1.00 91.69 193 ILE A O 1
ATOM 1576 N N . PHE A 1 194 ? 1.737 -7.721 5.744 1.00 91.94 194 PHE A N 1
ATOM 1577 C CA . PHE A 1 194 ? 3.075 -8.305 5.813 1.00 91.94 194 PHE A CA 1
ATOM 1578 C C . PHE A 1 194 ? 3.662 -8.653 4.448 1.00 91.94 194 PHE A C 1
ATOM 1580 O O . PHE A 1 194 ? 4.870 -8.501 4.254 1.00 91.94 194 PHE A O 1
ATOM 1587 N N . PHE A 1 195 ? 2.838 -9.086 3.491 1.00 94.81 195 PHE A N 1
ATOM 1588 C CA . PHE A 1 195 ? 3.346 -9.484 2.184 1.00 94.81 195 PHE A CA 1
ATOM 1589 C C . PHE A 1 195 ? 3.915 -8.289 1.400 1.00 94.81 195 PHE A C 1
ATOM 1591 O O . PHE A 1 195 ? 5.100 -8.349 1.066 1.00 94.81 195 PHE A O 1
ATOM 1598 N N . PRO A 1 196 ? 3.189 -7.174 1.164 1.00 94.56 196 PRO A N 1
ATOM 1599 C CA . PRO A 1 196 ? 3.744 -6.032 0.433 1.00 94.56 196 PRO A CA 1
ATOM 1600 C C . PRO A 1 196 ? 4.971 -5.415 1.109 1.00 94.56 196 PRO A C 1
ATOM 1602 O O . PRO A 1 196 ? 5.913 -5.023 0.424 1.00 94.56 196 PRO A O 1
ATOM 1605 N N . ILE A 1 197 ? 4.993 -5.361 2.445 1.00 95.31 197 ILE A N 1
ATOM 1606 C CA . ILE A 1 197 ? 6.095 -4.768 3.216 1.00 95.31 197 ILE A CA 1
ATOM 1607 C C . ILE A 1 197 ? 7.408 -5.543 3.042 1.00 95.31 197 ILE A C 1
ATOM 1609 O O . ILE A 1 197 ? 8.479 -4.942 3.096 1.00 95.31 197 ILE A O 1
ATOM 1613 N N . VAL A 1 198 ? 7.346 -6.856 2.812 1.00 96.25 198 VAL A N 1
ATOM 1614 C CA . VAL A 1 198 ? 8.540 -7.694 2.638 1.00 96.25 198 VAL A CA 1
ATOM 1615 C C . VAL A 1 198 ? 8.815 -7.967 1.162 1.00 96.25 198 VAL A C 1
ATOM 1617 O O . VAL A 1 198 ? 9.920 -7.722 0.682 1.00 96.25 198 VAL A O 1
ATOM 1620 N N . ALA A 1 199 ? 7.817 -8.455 0.424 1.00 96.69 199 ALA A N 1
ATOM 1621 C CA . ALA A 1 199 ? 7.994 -8.947 -0.936 1.00 96.69 199 ALA A CA 1
ATOM 1622 C C . ALA A 1 199 ? 8.388 -7.837 -1.916 1.00 96.69 199 ALA A C 1
ATOM 1624 O O . ALA A 1 199 ? 9.303 -8.043 -2.711 1.00 96.69 199 ALA A O 1
ATOM 1625 N N . ILE A 1 200 ? 7.749 -6.661 -1.843 1.00 97.12 200 ILE A N 1
ATOM 1626 C CA . ILE A 1 200 ? 8.036 -5.549 -2.760 1.00 97.12 200 ILE A CA 1
ATOM 1627 C C . ILE A 1 200 ? 9.466 -5.022 -2.544 1.00 97.12 200 ILE A C 1
ATOM 1629 O O . ILE A 1 200 ? 10.225 -5.006 -3.516 1.00 97.12 200 ILE A O 1
ATOM 1633 N N . PRO A 1 201 ? 9.904 -4.644 -1.321 1.00 98.00 201 PRO A N 1
ATOM 1634 C CA . PRO A 1 201 ? 11.271 -4.170 -1.127 1.00 98.00 201 PRO A CA 1
ATOM 1635 C C . PRO A 1 201 ? 12.325 -5.218 -1.479 1.00 98.00 201 PRO A C 1
ATOM 1637 O O . PRO A 1 201 ? 13.296 -4.884 -2.151 1.00 98.00 201 PRO A O 1
ATOM 1640 N N . VAL A 1 202 ? 12.131 -6.483 -1.085 1.00 98.31 202 VAL A N 1
ATOM 1641 C CA . VAL A 1 202 ? 13.076 -7.563 -1.415 1.00 98.31 202 VAL A CA 1
ATOM 1642 C C . VAL A 1 202 ? 13.194 -7.739 -2.926 1.00 98.31 202 VAL A C 1
ATOM 1644 O O . VAL A 1 202 ? 14.311 -7.792 -3.438 1.00 98.31 202 VAL A O 1
ATOM 1647 N N . PHE A 1 203 ? 12.068 -7.782 -3.645 1.00 97.88 203 PHE A N 1
ATOM 1648 C CA . PHE A 1 203 ? 12.068 -7.905 -5.099 1.00 97.88 203 PHE A CA 1
ATOM 1649 C C . PHE A 1 203 ? 12.859 -6.773 -5.762 1.00 97.88 203 PHE A C 1
ATOM 1651 O O . PHE A 1 203 ? 13.764 -7.046 -6.549 1.00 97.88 203 PHE A O 1
ATOM 1658 N N . TRP A 1 204 ? 12.572 -5.515 -5.415 1.00 97.69 204 TRP A N 1
ATOM 1659 C CA . TRP A 1 204 ? 13.233 -4.370 -6.045 1.00 97.69 204 TRP A CA 1
ATOM 1660 C C . TRP A 1 204 ? 14.711 -4.246 -5.679 1.00 97.69 204 TRP A C 1
ATOM 1662 O O . TRP A 1 204 ? 15.516 -3.927 -6.552 1.00 97.69 204 TRP A O 1
ATOM 1672 N N . ILE A 1 205 ? 15.096 -4.557 -4.436 1.00 97.75 205 ILE A N 1
ATOM 1673 C CA . ILE A 1 205 ? 16.509 -4.623 -4.030 1.00 97.75 205 ILE A CA 1
ATOM 1674 C C . ILE A 1 205 ? 17.249 -5.655 -4.887 1.00 97.75 205 ILE A C 1
ATOM 1676 O O . ILE A 1 205 ? 18.280 -5.340 -5.478 1.00 97.75 205 ILE A O 1
ATOM 1680 N N . VAL A 1 206 ? 16.713 -6.875 -4.988 1.00 97.50 206 VAL A N 1
ATOM 1681 C CA . VAL A 1 206 ? 17.325 -7.956 -5.773 1.00 97.50 206 VAL A CA 1
ATOM 1682 C C . VAL A 1 206 ? 17.389 -7.586 -7.255 1.00 97.50 206 VAL A C 1
ATOM 1684 O O . VAL A 1 206 ? 18.430 -7.775 -7.881 1.00 97.50 206 VAL A O 1
ATOM 1687 N N . TYR A 1 207 ? 16.314 -7.015 -7.807 1.00 95.69 207 TYR A N 1
ATOM 1688 C CA . TYR A 1 207 ? 16.253 -6.581 -9.201 1.00 95.69 207 TYR A CA 1
ATOM 1689 C C . TYR A 1 207 ? 17.331 -5.538 -9.527 1.00 95.69 207 TYR A C 1
ATOM 1691 O O . TYR A 1 207 ? 18.073 -5.709 -10.492 1.00 95.69 207 TYR A O 1
ATOM 1699 N N . ILE A 1 208 ? 17.451 -4.484 -8.714 1.00 95.62 208 ILE A N 1
ATOM 1700 C CA . ILE A 1 208 ? 18.437 -3.413 -8.925 1.00 95.62 208 ILE A CA 1
ATOM 1701 C C . ILE A 1 208 ? 19.865 -3.968 -8.836 1.00 95.62 208 ILE A C 1
ATOM 1703 O O . ILE A 1 208 ? 20.704 -3.672 -9.687 1.00 95.62 208 ILE A O 1
ATOM 1707 N N . VAL A 1 209 ? 20.135 -4.806 -7.830 1.00 96.19 209 VAL A N 1
ATOM 1708 C CA . VAL A 1 209 ? 21.473 -5.360 -7.586 1.00 96.19 209 VAL A CA 1
ATOM 1709 C C . VAL A 1 209 ? 21.913 -6.307 -8.704 1.00 96.19 209 VAL A C 1
ATOM 1711 O O . VAL A 1 209 ? 23.051 -6.202 -9.160 1.00 96.19 209 VAL A O 1
ATOM 1714 N N . ILE A 1 210 ? 21.034 -7.210 -9.160 1.00 95.00 210 ILE A N 1
ATOM 1715 C CA . ILE A 1 210 ? 21.356 -8.200 -10.203 1.00 95.00 210 ILE A CA 1
ATOM 1716 C C . ILE A 1 210 ? 21.559 -7.538 -11.567 1.00 95.00 210 ILE A C 1
ATOM 1718 O O . ILE A 1 210 ? 22.477 -7.915 -12.291 1.00 95.00 210 ILE A O 1
ATOM 1722 N N . ASN A 1 211 ? 20.738 -6.546 -11.921 1.00 90.69 211 ASN A N 1
ATOM 1723 C CA . ASN A 1 211 ? 20.863 -5.863 -13.212 1.00 90.69 211 ASN A CA 1
ATOM 1724 C C . ASN A 1 211 ? 22.010 -4.834 -13.246 1.00 90.69 211 ASN A C 1
ATOM 1726 O O . ASN A 1 211 ? 22.240 -4.211 -14.277 1.00 90.69 211 ASN A O 1
ATOM 1730 N N . HIS A 1 212 ? 22.750 -4.664 -12.141 1.00 85.00 212 HIS A N 1
ATOM 1731 C CA . HIS A 1 212 ? 23.849 -3.700 -12.006 1.00 85.00 212 HIS A CA 1
ATOM 1732 C C . HIS A 1 212 ? 23.460 -2.252 -12.363 1.00 85.00 212 HIS A C 1
ATOM 1734 O O . HIS A 1 212 ? 24.294 -1.450 -12.790 1.00 85.00 212 HIS A O 1
ATOM 1740 N N . GLU A 1 213 ? 22.194 -1.893 -12.152 1.00 80.62 213 GLU A N 1
ATOM 1741 C CA . GLU A 1 213 ? 21.665 -0.564 -12.442 1.00 80.62 213 GLU A CA 1
ATOM 1742 C C . GLU A 1 213 ? 21.936 0.376 -11.259 1.00 80.62 213 GLU A C 1
ATOM 1744 O O . G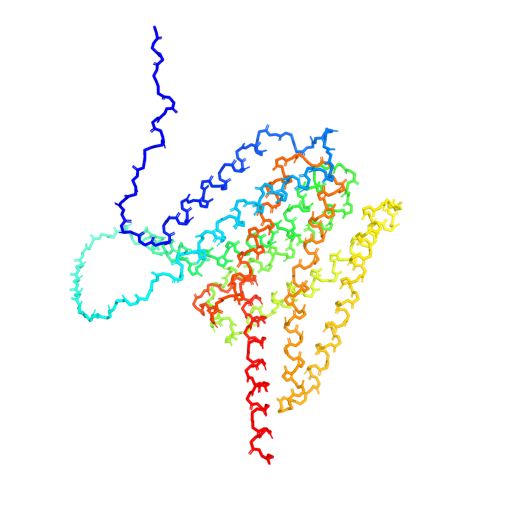LU A 1 213 ? 21.082 0.572 -10.405 1.00 80.62 213 GLU A O 1
ATOM 1749 N N . TYR A 1 214 ? 23.134 0.961 -11.182 1.00 86.94 214 TYR A N 1
ATOM 1750 C CA . TYR A 1 214 ? 23.523 1.883 -10.098 1.00 86.94 214 TYR A CA 1
ATOM 1751 C C . TYR A 1 214 ? 23.491 3.358 -10.515 1.00 86.94 214 TYR A C 1
ATOM 1753 O O . TYR A 1 214 ? 24.345 4.152 -10.118 1.00 86.94 214 TYR A O 1
ATOM 1761 N N . ASP A 1 215 ? 22.505 3.750 -11.321 1.00 91.62 215 ASP A N 1
ATOM 1762 C CA . ASP A 1 215 ? 22.241 5.173 -11.533 1.00 91.62 215 ASP A CA 1
ATOM 1763 C C . ASP A 1 215 ? 21.705 5.845 -10.251 1.00 91.62 215 ASP A C 1
ATOM 1765 O O . ASP A 1 215 ? 21.395 5.194 -9.244 1.00 91.62 215 ASP A O 1
ATOM 1769 N N . LEU A 1 216 ? 21.625 7.180 -10.270 1.00 92.31 216 LEU A N 1
ATOM 1770 C CA . LEU A 1 216 ? 21.182 7.964 -9.115 1.00 92.31 216 LEU A CA 1
ATOM 1771 C C . LEU A 1 216 ? 19.786 7.534 -8.637 1.00 92.31 216 LEU A C 1
ATOM 1773 O O . LEU A 1 216 ? 19.582 7.351 -7.437 1.00 92.31 216 LEU A O 1
ATOM 1777 N N . THR A 1 217 ? 18.850 7.332 -9.568 1.00 91.69 217 THR A N 1
ATOM 1778 C CA . THR A 1 217 ? 17.478 6.900 -9.275 1.00 91.69 217 THR A CA 1
ATOM 1779 C C . THR A 1 217 ? 17.483 5.564 -8.539 1.00 91.69 217 THR A C 1
ATOM 1781 O O . THR A 1 217 ? 16.948 5.455 -7.438 1.00 91.69 217 THR A O 1
ATOM 1784 N N . SER A 1 218 ? 18.151 4.558 -9.095 1.00 94.44 218 SER A N 1
ATOM 1785 C CA . SER A 1 218 ? 18.217 3.208 -8.528 1.00 94.44 218 SER A CA 1
ATOM 1786 C C . SER A 1 218 ? 18.897 3.195 -7.169 1.00 94.44 218 SER A C 1
ATOM 1788 O O . SER A 1 218 ? 18.444 2.502 -6.267 1.00 94.44 218 SER A O 1
ATOM 1790 N N . THR A 1 219 ? 19.942 4.005 -6.989 1.00 95.38 219 THR A N 1
ATOM 1791 C CA . THR A 1 219 ? 20.650 4.130 -5.708 1.00 95.38 219 THR A CA 1
ATOM 1792 C C . THR A 1 219 ? 19.741 4.713 -4.625 1.00 95.38 219 THR A C 1
ATOM 1794 O O . THR A 1 219 ? 19.696 4.190 -3.511 1.00 95.38 219 THR A O 1
ATOM 1797 N N . ILE A 1 220 ? 18.967 5.756 -4.948 1.00 96.19 220 ILE A N 1
ATOM 1798 C CA . ILE A 1 220 ? 17.978 6.331 -4.026 1.00 96.19 220 ILE A CA 1
ATOM 1799 C C . ILE A 1 220 ? 16.924 5.280 -3.661 1.00 96.19 220 ILE A C 1
ATOM 1801 O O . ILE A 1 220 ? 16.654 5.071 -2.479 1.00 96.19 220 ILE A O 1
ATOM 1805 N N . PHE A 1 221 ? 16.358 4.576 -4.646 1.00 96.94 221 PHE A N 1
ATOM 1806 C CA . PHE A 1 221 ? 15.350 3.547 -4.379 1.00 96.94 221 PHE A CA 1
ATOM 1807 C C . PHE A 1 221 ? 15.903 2.347 -3.616 1.00 96.94 221 PHE A C 1
ATOM 1809 O O . PHE A 1 221 ? 15.209 1.823 -2.751 1.00 96.94 221 PHE A O 1
ATOM 1816 N N . LEU A 1 222 ? 17.153 1.950 -3.852 1.00 97.38 222 LEU A N 1
ATOM 1817 C CA . LEU A 1 222 ? 17.822 0.903 -3.085 1.00 97.38 222 LEU A CA 1
ATOM 1818 C C . LEU A 1 222 ? 17.894 1.271 -1.596 1.00 97.38 222 LEU A C 1
ATOM 1820 O O . LEU A 1 222 ? 17.571 0.444 -0.743 1.00 97.38 222 LEU A O 1
ATOM 1824 N N . ILE A 1 223 ? 18.241 2.525 -1.281 1.00 97.44 223 ILE A N 1
ATOM 1825 C CA . ILE A 1 223 ? 18.237 3.038 0.097 1.00 97.44 223 ILE A CA 1
ATOM 1826 C C . ILE A 1 223 ? 16.812 3.040 0.662 1.00 97.44 223 ILE A C 1
ATOM 1828 O O . ILE A 1 223 ? 16.599 2.526 1.757 1.00 97.44 223 ILE A O 1
ATOM 1832 N N . LEU A 1 224 ? 15.827 3.560 -0.078 1.00 97.88 224 LEU A N 1
ATOM 1833 C CA . LEU A 1 224 ? 14.434 3.652 0.383 1.00 97.88 224 LEU A CA 1
ATOM 1834 C C . LEU A 1 224 ? 13.801 2.273 0.634 1.00 97.88 224 LEU A C 1
ATOM 1836 O O . LEU A 1 224 ? 13.158 2.066 1.668 1.00 97.88 224 LEU A O 1
ATOM 1840 N N . PHE A 1 225 ? 14.005 1.307 -0.264 1.00 98.19 225 PHE A N 1
ATOM 1841 C CA . PHE A 1 225 ? 13.552 -0.070 -0.065 1.00 98.19 225 PHE A CA 1
ATOM 1842 C C . PHE A 1 225 ? 14.312 -0.753 1.073 1.00 98.19 225 PHE A C 1
ATOM 1844 O O . PHE A 1 225 ? 13.687 -1.423 1.892 1.00 98.19 225 PHE A O 1
ATOM 1851 N N . GLY A 1 226 ? 15.624 -0.527 1.193 1.00 97.94 226 GLY A N 1
ATOM 1852 C CA . GLY A 1 226 ? 16.420 -1.018 2.320 1.00 97.94 226 GLY A CA 1
ATOM 1853 C C . GLY A 1 226 ? 15.918 -0.488 3.667 1.00 97.94 226 GLY A C 1
ATOM 1854 O O . GLY A 1 226 ? 15.731 -1.259 4.606 1.00 97.94 226 GLY A O 1
ATOM 1855 N N . THR A 1 227 ? 15.612 0.811 3.756 1.00 97.38 227 THR A N 1
ATOM 1856 C CA . THR A 1 227 ? 14.991 1.417 4.944 1.00 97.38 227 THR A CA 1
ATOM 1857 C C . THR A 1 227 ? 13.603 0.836 5.209 1.00 97.38 227 THR A C 1
ATOM 1859 O O . THR A 1 227 ? 13.294 0.515 6.352 1.00 97.38 227 THR A O 1
ATOM 1862 N N . THR A 1 228 ? 12.780 0.640 4.175 1.00 97.12 228 THR A N 1
ATOM 1863 C CA . THR A 1 228 ? 11.450 0.020 4.318 1.00 97.12 228 THR A CA 1
ATOM 1864 C C . THR A 1 228 ? 11.557 -1.395 4.891 1.00 97.12 228 THR A C 1
ATOM 1866 O O . THR A 1 228 ? 10.835 -1.738 5.827 1.00 97.12 228 THR A O 1
ATOM 1869 N N . LEU A 1 229 ? 12.507 -2.194 4.398 1.00 96.62 229 LEU A N 1
ATOM 1870 C CA . LEU A 1 229 ? 12.759 -3.543 4.897 1.00 96.62 229 LEU A CA 1
ATOM 1871 C C . LEU A 1 229 ? 13.275 -3.526 6.344 1.00 96.62 229 LEU A C 1
ATOM 1873 O O . LEU A 1 229 ? 12.814 -4.311 7.170 1.00 96.62 229 LEU A O 1
ATOM 1877 N N . PHE A 1 230 ? 14.164 -2.596 6.694 1.00 96.69 230 PHE A N 1
ATOM 1878 C CA . PHE A 1 230 ? 14.615 -2.417 8.076 1.00 96.69 230 PHE A CA 1
ATOM 1879 C C . PHE A 1 230 ? 13.456 -2.059 9.023 1.00 96.69 230 PHE A C 1
ATOM 1881 O O . PHE A 1 230 ? 13.309 -2.662 10.087 1.00 96.69 230 PHE A O 1
ATOM 1888 N N . LEU A 1 231 ? 12.583 -1.132 8.621 1.00 95.75 231 LEU A N 1
ATOM 1889 C CA . LEU A 1 231 ? 11.393 -0.771 9.396 1.00 95.75 231 LEU A CA 1
ATOM 1890 C C . LEU A 1 231 ? 10.412 -1.943 9.526 1.00 95.75 231 LEU A C 1
ATOM 1892 O O . LEU A 1 231 ? 9.791 -2.095 10.577 1.00 95.75 231 LEU A O 1
ATOM 1896 N N . SER A 1 232 ? 10.309 -2.803 8.507 1.00 95.31 232 SER A N 1
ATOM 1897 C CA . SER A 1 232 ? 9.503 -4.026 8.586 1.00 95.31 232 SER A CA 1
ATOM 1898 C C . SER A 1 232 ? 9.982 -4.970 9.683 1.00 95.31 232 SER A C 1
ATOM 1900 O O . SER A 1 232 ? 9.169 -5.505 10.432 1.00 95.31 232 SER A O 1
ATOM 1902 N N . PHE A 1 233 ? 11.300 -5.116 9.846 1.00 95.06 233 PHE A N 1
ATOM 1903 C CA . PHE A 1 233 ? 11.870 -5.907 10.930 1.00 95.06 233 PHE A CA 1
ATOM 1904 C C . PHE A 1 233 ? 11.515 -5.300 12.293 1.00 95.06 233 PHE A C 1
ATOM 1906 O O . PHE A 1 233 ? 11.113 -6.020 13.204 1.00 95.06 233 PHE A O 1
ATOM 1913 N N . GLY A 1 234 ? 11.565 -3.969 12.411 1.00 94.00 234 GLY A N 1
ATOM 1914 C CA . GLY A 1 234 ? 11.070 -3.254 13.590 1.00 94.00 234 GLY A CA 1
ATOM 1915 C C . GLY A 1 234 ? 9.594 -3.544 13.892 1.00 94.00 234 GLY A C 1
ATOM 1916 O O . GLY A 1 234 ? 9.252 -3.798 15.045 1.00 94.00 234 GLY A O 1
ATOM 1917 N N . LEU A 1 235 ? 8.733 -3.585 12.869 1.00 93.62 235 LEU A N 1
ATOM 1918 C CA . LEU A 1 235 ? 7.319 -3.953 13.013 1.00 93.62 235 LEU A CA 1
ATOM 1919 C C . LEU A 1 235 ? 7.152 -5.392 13.527 1.00 93.62 235 LEU A C 1
ATOM 1921 O O . LEU A 1 235 ? 6.356 -5.619 14.432 1.00 93.62 235 LEU A O 1
ATOM 1925 N N . PHE A 1 236 ? 7.918 -6.354 13.001 1.00 94.19 236 PHE A N 1
ATOM 1926 C CA . PHE A 1 236 ? 7.897 -7.736 13.495 1.00 94.19 236 PHE A CA 1
ATOM 1927 C C . PHE A 1 236 ? 8.354 -7.839 14.952 1.00 94.19 236 PHE A C 1
ATOM 1929 O O . PHE A 1 236 ? 7.751 -8.578 15.727 1.00 94.19 236 PHE A O 1
ATOM 1936 N N . MET A 1 237 ? 9.377 -7.077 15.346 1.00 94.00 237 MET A N 1
ATOM 1937 C CA . MET A 1 237 ? 9.825 -7.023 16.739 1.00 94.00 237 MET A CA 1
ATOM 1938 C C . MET A 1 237 ? 8.755 -6.411 17.650 1.00 94.00 237 MET A C 1
ATOM 1940 O O . MET A 1 237 ? 8.503 -6.946 18.724 1.00 94.00 237 MET A O 1
ATOM 1944 N N . LEU A 1 238 ? 8.082 -5.337 17.221 1.00 93.06 238 LEU A N 1
ATOM 1945 C CA . LEU A 1 238 ? 6.955 -4.753 17.958 1.00 93.06 238 LEU A CA 1
ATOM 1946 C C . LEU A 1 238 ? 5.788 -5.735 18.087 1.00 93.06 238 LEU A C 1
ATOM 1948 O O . LEU A 1 238 ? 5.225 -5.861 19.169 1.00 93.06 238 LEU A O 1
ATOM 1952 N N . LEU A 1 239 ? 5.459 -6.461 17.016 1.00 92.62 239 LEU A N 1
ATOM 1953 C CA . LEU A 1 239 ? 4.431 -7.501 17.043 1.00 92.62 239 LEU A CA 1
ATOM 1954 C C . LEU A 1 239 ? 4.798 -8.612 18.030 1.00 92.62 239 LEU A C 1
ATOM 1956 O O . LEU A 1 239 ? 3.958 -9.033 18.818 1.00 92.62 239 LEU A O 1
ATOM 1960 N N . PHE A 1 240 ? 6.051 -9.072 18.005 1.00 93.12 240 PHE A N 1
ATOM 1961 C CA . PHE A 1 240 ? 6.546 -10.069 18.947 1.00 93.12 240 PHE A CA 1
ATOM 1962 C C . PHE A 1 240 ? 6.401 -9.570 20.387 1.00 93.12 240 PHE A C 1
ATOM 1964 O O . PHE A 1 240 ? 5.798 -10.252 21.208 1.00 93.12 240 PHE A O 1
ATOM 1971 N N . MET A 1 241 ? 6.866 -8.353 20.684 1.00 92.06 241 MET A N 1
ATOM 1972 C CA . MET A 1 241 ? 6.723 -7.761 22.017 1.00 92.06 241 MET A CA 1
ATOM 1973 C C . MET A 1 241 ? 5.259 -7.642 22.447 1.00 92.06 241 MET A C 1
ATOM 1975 O O . MET A 1 241 ? 4.943 -7.965 23.585 1.00 92.06 241 MET A O 1
ATOM 1979 N N . PHE A 1 242 ? 4.366 -7.238 21.542 1.00 90.06 242 PHE A N 1
ATOM 1980 C CA . PHE A 1 242 ? 2.932 -7.150 21.808 1.00 90.06 242 PHE A CA 1
ATOM 1981 C C . PHE A 1 242 ? 2.316 -8.512 22.163 1.00 90.06 242 PHE A C 1
ATOM 1983 O O . PHE A 1 242 ? 1.549 -8.603 23.113 1.00 90.06 242 PHE A O 1
ATOM 1990 N N . ILE A 1 243 ? 2.689 -9.584 21.456 1.00 91.38 243 ILE A N 1
ATOM 1991 C CA . ILE A 1 243 ? 2.178 -10.944 21.713 1.00 91.38 243 ILE A CA 1
ATOM 1992 C C . ILE A 1 243 ? 2.565 -11.455 23.110 1.00 91.38 243 ILE A C 1
ATOM 1994 O O . ILE A 1 243 ? 1.799 -12.199 23.719 1.00 91.38 243 ILE A O 1
ATOM 1998 N N . PHE A 1 244 ? 3.749 -11.087 23.606 1.00 91.44 244 PHE A N 1
ATOM 1999 C CA . PHE A 1 244 ? 4.250 -11.524 24.915 1.00 91.44 244 PHE A CA 1
ATOM 2000 C C . PHE A 1 244 ? 3.978 -10.527 26.048 1.00 91.44 244 PHE A C 1
ATOM 2002 O O . PHE A 1 244 ? 4.290 -10.832 27.201 1.00 91.44 244 PHE A O 1
ATOM 2009 N N . ALA A 1 245 ? 3.429 -9.351 25.743 1.00 89.94 245 ALA A N 1
ATOM 2010 C CA . ALA A 1 245 ? 3.079 -8.361 26.749 1.00 89.94 245 ALA A CA 1
ATOM 2011 C C . ALA A 1 245 ? 1.856 -8.815 27.556 1.00 89.94 245 ALA A C 1
ATOM 2013 O O . ALA A 1 245 ? 0.934 -9.438 27.028 1.00 89.94 245 ALA A O 1
ATOM 2014 N N . ASP A 1 246 ? 1.843 -8.474 28.844 1.00 88.38 246 ASP A N 1
ATOM 2015 C CA . ASP A 1 246 ? 0.668 -8.668 29.688 1.00 88.38 246 ASP A CA 1
ATOM 2016 C C . ASP A 1 246 ? -0.466 -7.741 29.197 1.00 88.38 246 ASP A C 1
ATOM 2018 O O . ASP A 1 246 ? -0.246 -6.528 29.107 1.00 88.38 246 ASP A O 1
ATOM 2022 N N . PRO A 1 247 ?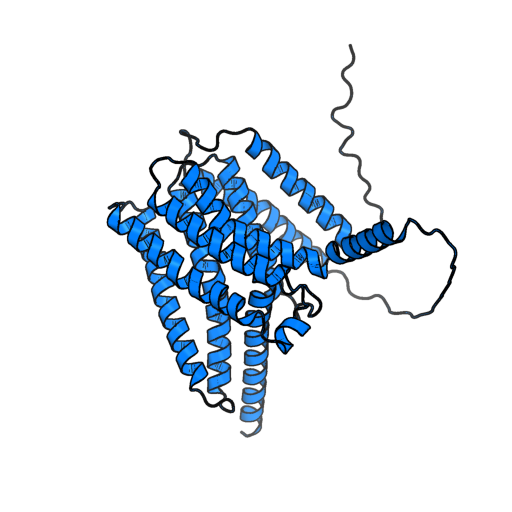 -1.664 -8.264 28.868 1.00 83.94 247 PRO A N 1
ATOM 2023 C CA . PRO A 1 247 ? -2.790 -7.453 28.409 1.00 83.94 247 PRO A CA 1
ATOM 2024 C C . PRO A 1 247 ? -3.226 -6.360 29.392 1.00 83.94 247 PRO A C 1
ATOM 2026 O O . PRO A 1 247 ? -3.815 -5.368 28.968 1.00 83.94 247 PRO A O 1
ATOM 2029 N N . GLU A 1 248 ? -2.971 -6.523 30.693 1.00 84.69 248 GLU A N 1
ATOM 2030 C CA . GLU A 1 248 ? -3.355 -5.528 31.699 1.00 84.69 248 GLU A CA 1
ATOM 2031 C C . GLU A 1 248 ? -2.338 -4.373 31.811 1.00 84.69 248 GLU A C 1
ATOM 2033 O O . GLU A 1 248 ? -2.667 -3.287 32.310 1.00 84.69 248 GLU A O 1
ATOM 2038 N N . ASP A 1 249 ? -1.120 -4.555 31.292 1.00 85.44 249 ASP A N 1
ATOM 2039 C CA . ASP A 1 249 ? -0.042 -3.572 31.374 1.00 85.44 249 ASP A CA 1
ATOM 2040 C C . ASP A 1 249 ? -0.263 -2.392 30.408 1.00 85.44 249 ASP A C 1
ATOM 2042 O O . ASP A 1 249 ? -0.612 -2.549 29.239 1.00 85.44 249 ASP A O 1
ATOM 2046 N N . VAL A 1 250 ? 0.011 -1.174 30.888 1.00 85.38 250 VAL A N 1
ATOM 2047 C CA . VAL A 1 250 ? 0.056 0.056 30.077 1.00 85.38 250 VAL A CA 1
ATOM 2048 C C . VAL A 1 250 ? 1.025 -0.113 28.899 1.00 85.38 250 VAL A C 1
ATOM 2050 O O . VAL A 1 250 ? 0.816 0.452 27.825 1.00 85.38 250 VAL A O 1
ATOM 2053 N N . LEU A 1 251 ? 2.108 -0.875 29.090 1.00 88.06 251 LEU A N 1
ATOM 2054 C CA . LEU A 1 251 ? 3.099 -1.123 28.046 1.00 88.06 251 LEU A CA 1
ATOM 2055 C C . LEU A 1 251 ? 2.497 -1.840 26.823 1.00 88.06 251 LEU A C 1
ATOM 2057 O O . LEU A 1 251 ? 2.896 -1.541 25.695 1.00 88.06 251 LEU A O 1
ATOM 2061 N N . SER A 1 252 ? 1.507 -2.716 27.027 1.00 89.31 252 SER A N 1
ATOM 2062 C CA . SER A 1 252 ? 0.790 -3.402 25.945 1.00 89.31 252 SER A CA 1
ATOM 2063 C C . SER A 1 252 ? 0.024 -2.417 25.057 1.00 89.31 252 SER A C 1
ATOM 2065 O O . SER A 1 252 ? 0.142 -2.472 23.830 1.00 89.31 252 SER A O 1
ATOM 2067 N N . ASP A 1 253 ? -0.646 -1.424 25.657 1.00 89.62 253 ASP A N 1
ATOM 2068 C CA . ASP A 1 253 ? -1.356 -0.373 24.914 1.00 89.62 253 ASP A CA 1
ATOM 2069 C C . ASP A 1 253 ? -0.390 0.481 24.079 1.00 89.62 253 ASP A C 1
ATOM 2071 O O . ASP A 1 253 ? -0.680 0.840 22.936 1.00 89.62 253 ASP A O 1
ATOM 2075 N N . TYR A 1 254 ? 0.798 0.787 24.616 1.00 89.94 254 TYR A N 1
ATOM 2076 C CA . TYR A 1 254 ? 1.834 1.474 23.843 1.00 89.94 254 TYR A CA 1
ATOM 2077 C C . TYR A 1 254 ? 2.296 0.630 22.656 1.00 89.94 254 TYR A C 1
ATOM 2079 O O . TYR A 1 254 ? 2.405 1.161 21.549 1.00 89.94 254 TYR A O 1
ATOM 2087 N N . PHE A 1 255 ? 2.548 -0.668 22.846 1.00 91.88 255 PHE A N 1
ATOM 2088 C CA . PHE A 1 255 ? 2.931 -1.544 21.740 1.00 91.88 255 PHE A CA 1
ATOM 2089 C C . PHE A 1 255 ? 1.839 -1.635 20.677 1.00 91.88 255 PHE A C 1
ATOM 2091 O O . PHE A 1 255 ? 2.161 -1.485 19.501 1.00 91.88 255 PHE A O 1
ATOM 2098 N N . ALA A 1 256 ? 0.569 -1.780 21.058 1.00 90.50 256 ALA A N 1
ATOM 2099 C CA . ALA A 1 256 ? -0.559 -1.774 20.127 1.00 90.50 256 ALA A CA 1
ATOM 2100 C C . ALA A 1 256 ? -0.665 -0.448 19.349 1.00 90.50 256 ALA A C 1
ATOM 2102 O O . ALA A 1 256 ? -0.838 -0.439 18.124 1.00 90.50 256 ALA A O 1
ATOM 2103 N N . PHE A 1 257 ? -0.472 0.688 20.027 1.00 92.06 257 PHE A N 1
ATOM 2104 C CA . PHE A 1 257 ? -0.445 2.003 19.389 1.00 92.06 257 PHE A CA 1
ATOM 2105 C C . PHE A 1 257 ? 0.695 2.135 18.368 1.00 92.06 257 PHE A C 1
ATOM 2107 O O . PHE A 1 257 ? 0.474 2.591 17.244 1.00 92.06 257 PHE A O 1
ATOM 2114 N N . TYR A 1 258 ? 1.920 1.739 18.728 1.00 92.56 258 TYR A N 1
ATOM 2115 C CA . TYR A 1 258 ? 3.059 1.814 17.810 1.00 92.56 258 TYR A CA 1
ATOM 2116 C C . TYR A 1 258 ? 2.942 0.802 16.668 1.00 92.56 258 TYR A C 1
ATOM 2118 O O . TYR A 1 258 ? 3.229 1.152 15.527 1.00 92.56 258 TYR A O 1
ATOM 2126 N N . LEU A 1 259 ? 2.464 -0.414 16.943 1.00 92.25 259 LEU A N 1
ATOM 2127 C CA . LEU A 1 259 ? 2.229 -1.454 15.944 1.00 92.25 259 LEU A CA 1
ATOM 2128 C C . LEU A 1 259 ? 1.230 -0.981 14.884 1.00 92.25 259 LEU A C 1
ATOM 2130 O O . LEU A 1 259 ? 1.521 -1.057 13.693 1.00 92.25 259 LEU A O 1
ATOM 2134 N N . SER A 1 260 ? 0.090 -0.433 15.305 1.00 91.25 260 SER A N 1
ATOM 2135 C CA . SER A 1 260 ? -0.930 0.096 14.393 1.00 91.25 260 SER A CA 1
ATOM 2136 C C . SER A 1 260 ? -0.438 1.326 13.622 1.00 91.25 260 SER A C 1
ATOM 2138 O O . SER A 1 260 ? -0.611 1.404 12.405 1.00 91.25 260 SER A O 1
ATOM 2140 N N . ALA A 1 261 ? 0.250 2.268 14.277 1.00 90.62 261 ALA A N 1
ATOM 2141 C CA . ALA A 1 261 ? 0.819 3.442 13.614 1.00 90.62 261 ALA A CA 1
ATOM 2142 C C . ALA A 1 261 ? 1.884 3.073 12.563 1.00 90.62 261 ALA A C 1
ATOM 2144 O O . ALA A 1 261 ? 1.847 3.586 11.440 1.00 90.62 261 ALA A O 1
ATOM 2145 N N . SER A 1 262 ? 2.805 2.167 12.900 1.00 91.00 262 SER A N 1
ATOM 2146 C CA . SER A 1 262 ? 3.807 1.645 11.969 1.00 91.00 262 SER A CA 1
ATOM 2147 C C . SER A 1 262 ? 3.171 0.796 10.869 1.00 91.00 262 SER A C 1
ATOM 2149 O O . SER A 1 262 ? 3.581 0.905 9.716 1.00 91.00 262 SER A O 1
ATOM 2151 N N . GLY A 1 263 ? 2.138 0.014 11.193 1.00 91.31 263 GLY A N 1
ATOM 2152 C CA . GLY A 1 263 ? 1.349 -0.756 10.234 1.00 91.31 263 GLY A CA 1
ATOM 2153 C C . GLY A 1 263 ? 0.706 0.137 9.176 1.00 91.31 263 GLY A C 1
ATOM 2154 O O . GLY A 1 263 ? 0.864 -0.124 7.990 1.00 91.31 263 GLY A O 1
ATOM 2155 N N . ILE A 1 264 ? 0.088 1.254 9.578 1.00 90.06 264 ILE A N 1
ATOM 2156 C CA . ILE A 1 264 ? -0.478 2.251 8.651 1.00 90.06 264 ILE A CA 1
ATOM 2157 C C . ILE A 1 264 ? 0.597 2.814 7.717 1.00 90.06 264 ILE A C 1
ATOM 2159 O O . ILE A 1 264 ? 0.390 2.889 6.507 1.00 90.06 264 ILE A O 1
ATOM 2163 N N . PHE A 1 265 ? 1.745 3.220 8.262 1.00 90.12 265 PHE A N 1
ATOM 2164 C CA . PHE A 1 265 ? 2.831 3.789 7.462 1.00 90.12 265 PHE A CA 1
ATOM 2165 C C . PHE A 1 265 ? 3.379 2.778 6.444 1.00 90.12 265 PHE A C 1
ATOM 2167 O O . PHE A 1 265 ? 3.542 3.085 5.258 1.00 90.12 265 PHE A O 1
ATOM 2174 N N . LEU A 1 266 ? 3.634 1.551 6.896 1.00 92.50 266 LEU A N 1
ATOM 2175 C CA . LEU A 1 266 ? 4.214 0.501 6.070 1.00 92.50 266 LEU A CA 1
ATOM 2176 C C . LEU A 1 266 ? 3.204 -0.117 5.094 1.00 92.50 266 LEU A C 1
ATOM 2178 O O . LEU A 1 266 ? 3.613 -0.606 4.051 1.00 92.50 266 LEU A O 1
ATOM 2182 N N . PHE A 1 267 ? 1.900 -0.025 5.349 1.00 91.44 267 PHE A N 1
ATOM 2183 C CA . PHE A 1 267 ? 0.868 -0.486 4.419 1.00 91.44 267 PHE A CA 1
ATOM 2184 C C . PHE A 1 267 ? 0.904 0.255 3.065 1.00 91.44 267 PHE A C 1
ATOM 2186 O O . PHE A 1 267 ? 0.669 -0.343 2.011 1.00 91.44 267 PHE A O 1
ATOM 2193 N N . TYR A 1 268 ? 1.252 1.549 3.064 1.00 90.44 268 TYR A N 1
ATOM 2194 C CA . TYR A 1 268 ? 1.320 2.356 1.836 1.00 90.44 268 TYR A CA 1
ATOM 2195 C C . TYR A 1 268 ? 2.726 2.461 1.241 1.00 90.44 268 TYR A C 1
ATOM 2197 O O . TYR A 1 268 ? 2.873 2.478 0.018 1.00 90.44 268 TYR A O 1
ATOM 2205 N N . THR A 1 269 ? 3.759 2.536 2.083 1.00 94.19 269 THR A N 1
ATOM 2206 C CA . THR A 1 269 ? 5.123 2.900 1.660 1.00 94.19 269 THR A CA 1
ATOM 2207 C C . THR A 1 269 ? 5.685 2.030 0.520 1.00 94.19 269 THR A C 1
ATOM 2209 O O . THR A 1 269 ? 6.091 2.603 -0.491 1.00 94.19 269 THR A O 1
ATOM 2212 N N . PRO A 1 270 ? 5.667 0.683 0.580 1.00 95.88 270 PRO A N 1
ATOM 2213 C CA . PRO A 1 270 ? 6.222 -0.161 -0.479 1.00 95.88 270 PRO A CA 1
ATOM 2214 C C . PRO A 1 270 ? 5.538 0.054 -1.832 1.00 95.88 270 PRO A C 1
ATOM 2216 O O . PRO A 1 270 ? 6.208 0.153 -2.857 1.00 95.88 270 PRO A O 1
ATOM 2219 N N . ASN A 1 271 ? 4.208 0.178 -1.828 1.00 94.00 271 ASN A N 1
ATOM 2220 C CA . ASN A 1 271 ? 3.404 0.388 -3.030 1.00 94.00 271 ASN A CA 1
ATOM 2221 C C . ASN A 1 271 ? 3.698 1.753 -3.672 1.00 94.00 271 ASN A C 1
ATOM 2223 O O . ASN A 1 271 ? 3.863 1.836 -4.888 1.00 94.00 271 ASN A O 1
ATOM 2227 N N . ILE A 1 272 ? 3.819 2.811 -2.858 1.00 92.88 272 ILE A N 1
ATOM 2228 C CA . ILE A 1 272 ? 4.211 4.150 -3.327 1.00 92.88 272 ILE A CA 1
ATOM 2229 C C . ILE A 1 272 ? 5.619 4.110 -3.929 1.00 92.88 272 ILE A C 1
ATOM 2231 O O . ILE A 1 272 ? 5.832 4.623 -5.023 1.00 92.88 272 ILE A O 1
ATOM 2235 N N . LEU A 1 273 ? 6.584 3.496 -3.239 1.00 96.06 273 LEU A N 1
ATOM 2236 C CA . LEU A 1 273 ? 7.962 3.421 -3.723 1.00 96.06 273 LEU A CA 1
ATOM 2237 C C . LEU A 1 273 ? 8.060 2.638 -5.036 1.00 96.06 273 LEU A C 1
ATOM 2239 O O . LEU A 1 273 ? 8.716 3.095 -5.966 1.00 96.06 273 LEU A O 1
ATOM 2243 N N . GLN A 1 274 ? 7.365 1.506 -5.147 1.00 95.50 274 GLN A N 1
ATOM 2244 C CA . GLN A 1 274 ? 7.274 0.742 -6.389 1.00 95.50 274 GLN A CA 1
ATOM 2245 C C . GLN A 1 274 ? 6.679 1.575 -7.527 1.00 95.50 274 GLN A C 1
ATOM 2247 O O . GLN A 1 274 ? 7.244 1.614 -8.617 1.00 95.50 274 GLN A O 1
ATOM 2252 N N . ALA A 1 275 ? 5.563 2.259 -7.271 1.00 91.88 275 ALA A N 1
ATOM 2253 C CA . ALA A 1 275 ? 4.919 3.136 -8.240 1.00 91.88 275 ALA A CA 1
ATOM 2254 C C . ALA A 1 275 ? 5.875 4.221 -8.757 1.00 91.88 275 ALA A C 1
ATOM 2256 O O . ALA A 1 275 ? 6.012 4.411 -9.965 1.00 91.88 275 ALA A O 1
ATOM 2257 N N . LEU A 1 276 ? 6.562 4.908 -7.840 1.00 91.62 276 LEU A N 1
ATOM 2258 C CA . LEU A 1 276 ? 7.499 5.979 -8.172 1.00 91.62 276 LEU A CA 1
ATOM 2259 C C . LEU A 1 276 ? 8.729 5.459 -8.920 1.00 91.62 276 LEU A C 1
ATOM 2261 O O . LEU A 1 276 ? 9.114 6.068 -9.916 1.00 91.62 276 LEU A O 1
ATOM 2265 N N . LEU A 1 277 ? 9.320 4.337 -8.488 1.00 93.38 277 LEU A N 1
ATOM 2266 C CA . LEU A 1 277 ? 10.433 3.712 -9.206 1.00 93.38 277 LEU A CA 1
ATOM 2267 C C . LEU A 1 277 ? 10.009 3.401 -10.637 1.00 93.38 277 LEU A C 1
ATOM 2269 O O . LEU A 1 277 ? 10.726 3.740 -11.574 1.00 93.38 277 LEU A O 1
ATOM 2273 N N . ILE A 1 278 ? 8.820 2.814 -10.794 1.00 91.19 278 ILE A N 1
ATOM 2274 C CA . ILE A 1 278 ? 8.297 2.440 -12.098 1.00 91.19 278 ILE A CA 1
ATOM 2275 C C . ILE A 1 278 ? 8.184 3.642 -13.035 1.00 91.19 278 ILE A C 1
ATOM 2277 O O . ILE A 1 278 ? 8.673 3.597 -14.162 1.00 91.19 278 ILE A O 1
ATOM 2281 N N . MET A 1 279 ? 7.583 4.732 -12.560 1.00 87.56 279 MET A N 1
ATOM 2282 C CA . MET A 1 279 ? 7.422 5.939 -13.369 1.00 87.56 279 MET A CA 1
ATOM 2283 C C . MET A 1 279 ? 8.759 6.610 -13.705 1.00 87.56 279 MET A C 1
ATOM 2285 O O . MET A 1 279 ? 8.902 7.203 -14.770 1.00 87.56 279 MET A O 1
ATOM 2289 N N . LEU A 1 280 ? 9.747 6.536 -12.813 1.00 88.69 280 LEU A N 1
ATOM 2290 C CA . LEU A 1 280 ? 11.037 7.194 -13.022 1.00 88.69 280 LEU A CA 1
ATOM 2291 C C . LEU A 1 280 ? 11.990 6.391 -13.913 1.00 88.69 280 LEU A C 1
ATOM 2293 O O . LEU A 1 280 ? 12.831 6.994 -14.583 1.00 88.69 280 LEU A O 1
ATOM 2297 N N . LYS A 1 281 ? 11.880 5.057 -13.909 1.00 88.06 281 LYS A N 1
ATOM 2298 C CA . LYS A 1 281 ? 12.765 4.162 -14.666 1.00 88.06 281 LYS A CA 1
ATOM 2299 C C . LYS A 1 281 ? 12.278 3.844 -16.064 1.00 88.06 281 LYS A C 1
ATOM 2301 O O . LYS A 1 281 ? 13.100 3.780 -16.973 1.00 88.06 281 LYS A O 1
ATOM 2306 N N . TRP A 1 282 ? 10.978 3.626 -16.235 1.00 87.06 282 TRP A N 1
ATOM 2307 C CA . TRP A 1 282 ? 10.438 3.222 -17.526 1.00 87.06 282 TRP A CA 1
ATOM 2308 C C . TRP A 1 282 ? 9.757 4.405 -18.212 1.00 87.06 282 TRP A C 1
ATOM 2310 O O . TRP A 1 282 ? 8.877 5.022 -17.607 1.00 87.06 282 TRP A O 1
ATOM 2320 N N . PRO A 1 283 ? 10.148 4.730 -19.458 1.00 71.38 283 PRO A N 1
ATOM 2321 C CA . PRO A 1 283 ? 9.579 5.830 -20.220 1.00 71.38 283 PRO A CA 1
ATOM 2322 C C . PRO A 1 283 ? 8.177 5.532 -20.747 1.00 71.38 283 PRO A C 1
ATOM 2324 O O . PRO A 1 283 ? 7.952 5.214 -21.914 1.00 71.38 283 PRO A O 1
ATOM 2327 N N . ILE A 1 284 ? 7.208 5.578 -19.843 1.00 75.69 284 ILE A N 1
ATOM 2328 C CA . ILE A 1 284 ? 5.804 5.380 -20.181 1.00 75.69 284 ILE A CA 1
ATOM 2329 C C . ILE A 1 284 ? 5.212 6.739 -20.522 1.00 75.69 284 ILE A C 1
ATOM 2331 O O . ILE A 1 284 ? 5.514 7.731 -19.867 1.00 75.69 284 ILE A O 1
ATOM 2335 N N . ASN A 1 285 ? 4.351 6.773 -21.533 1.00 81.12 285 ASN A N 1
ATOM 2336 C CA . ASN A 1 285 ? 3.700 7.977 -22.029 1.00 81.12 285 ASN A CA 1
ATOM 2337 C C . ASN A 1 285 ? 3.244 8.943 -20.918 1.00 81.12 285 ASN A C 1
ATOM 2339 O O . ASN A 1 285 ? 2.644 8.523 -19.924 1.00 81.12 285 ASN A O 1
ATOM 2343 N N . PHE A 1 286 ? 3.434 10.249 -21.125 1.00 77.56 286 PHE A N 1
ATOM 2344 C CA . PHE A 1 286 ? 3.006 11.304 -20.199 1.00 77.56 286 PHE A CA 1
ATOM 2345 C C . PHE A 1 286 ? 1.563 11.134 -19.678 1.00 77.56 286 PHE A C 1
ATOM 2347 O O . PHE A 1 286 ? 1.293 11.299 -18.486 1.00 77.56 286 PHE A O 1
ATOM 2354 N N . TYR A 1 287 ? 0.613 10.751 -20.538 1.00 76.81 287 TYR A N 1
ATOM 2355 C CA . TYR A 1 287 ? -0.781 10.517 -20.149 1.00 76.81 287 TYR A CA 1
ATOM 2356 C C . TYR A 1 287 ? -0.948 9.311 -19.219 1.00 76.81 287 TYR A C 1
ATOM 2358 O O . TYR A 1 287 ? -1.811 9.338 -18.335 1.00 76.81 287 TYR A O 1
ATOM 2366 N N . PHE A 1 288 ? -0.119 8.277 -19.375 1.00 80.12 288 PHE A N 1
ATOM 2367 C CA . PHE A 1 288 ? -0.082 7.150 -18.447 1.00 80.12 288 PHE A CA 1
ATOM 2368 C C . PHE A 1 288 ? 0.410 7.606 -17.076 1.00 80.12 288 PHE A C 1
ATOM 2370 O O . PHE A 1 288 ? -0.261 7.356 -16.078 1.00 80.12 288 PHE A O 1
ATOM 2377 N N . VAL A 1 289 ? 1.530 8.333 -17.025 1.00 81.12 289 VAL A N 1
ATOM 2378 C CA . VAL A 1 289 ? 2.103 8.849 -15.772 1.00 81.12 289 VAL A CA 1
ATOM 2379 C C . VAL A 1 289 ? 1.112 9.766 -15.062 1.00 81.12 289 VAL A C 1
ATOM 2381 O O . VAL A 1 289 ? 0.862 9.603 -13.871 1.00 81.12 289 VAL A O 1
ATOM 2384 N N . LYS A 1 290 ? 0.447 10.660 -15.799 1.00 80.38 290 LYS A N 1
ATOM 2385 C CA . LYS A 1 290 ? -0.614 11.518 -15.258 1.00 80.38 290 LYS A CA 1
ATOM 2386 C C . LYS A 1 290 ? -1.777 10.715 -14.671 1.00 80.38 290 LYS A C 1
ATOM 2388 O O . LYS A 1 290 ? -2.239 11.014 -13.571 1.00 80.38 290 LYS A O 1
ATOM 2393 N N . THR A 1 291 ? -2.242 9.693 -15.385 1.00 81.19 291 THR A N 1
ATOM 2394 C CA . THR A 1 291 ? -3.329 8.819 -14.918 1.00 81.19 291 THR A CA 1
ATOM 2395 C C . THR A 1 291 ? -2.905 8.029 -13.683 1.00 81.19 291 THR A C 1
ATOM 2397 O O . THR A 1 291 ? -3.671 7.925 -12.727 1.00 81.19 291 THR A O 1
ATOM 2400 N N . PHE A 1 292 ? -1.672 7.526 -13.656 1.00 84.44 292 PHE A N 1
ATOM 2401 C CA . PHE A 1 292 ? -1.132 6.802 -12.514 1.00 84.44 292 PHE A CA 1
ATOM 2402 C C . PHE A 1 292 ? -1.020 7.708 -11.290 1.00 84.44 292 PHE A C 1
ATOM 2404 O O . PHE A 1 292 ? -1.567 7.388 -10.239 1.00 84.44 292 PHE A O 1
ATOM 2411 N N . VAL A 1 293 ? -0.386 8.870 -11.420 1.00 85.19 293 VAL A N 1
ATOM 2412 C CA . VAL A 1 293 ? -0.267 9.832 -10.322 1.00 85.19 293 VAL A CA 1
ATOM 2413 C C . VAL A 1 293 ? -1.647 10.216 -9.779 1.00 85.19 293 VAL A C 1
ATOM 2415 O O . VAL A 1 293 ? -1.834 10.257 -8.561 1.00 85.19 293 VAL A O 1
ATOM 2418 N N . PHE A 1 294 ? -2.641 10.398 -10.654 1.00 84.69 294 PHE A N 1
ATOM 2419 C CA . PHE A 1 294 ? -4.029 10.597 -10.243 1.00 84.69 294 PHE A CA 1
ATOM 2420 C C . PHE A 1 294 ? -4.591 9.421 -9.440 1.00 84.69 294 PHE A C 1
ATOM 2422 O O . PHE A 1 294 ? -5.112 9.639 -8.348 1.00 84.69 294 PHE A O 1
ATOM 2429 N N . ILE A 1 295 ? -4.462 8.184 -9.927 1.00 85.88 295 ILE A N 1
ATOM 2430 C CA . ILE A 1 295 ? -4.936 6.981 -9.222 1.00 85.88 295 ILE A CA 1
ATOM 2431 C C . ILE A 1 295 ? -4.228 6.819 -7.873 1.00 85.88 295 ILE A C 1
ATOM 2433 O O . ILE A 1 295 ? -4.880 6.515 -6.875 1.00 85.88 295 ILE A O 1
ATOM 2437 N N . LEU A 1 296 ? -2.917 7.056 -7.820 1.00 86.88 296 LEU A N 1
ATOM 2438 C CA . LEU A 1 296 ? -2.122 6.973 -6.601 1.00 86.88 296 LEU A CA 1
ATOM 2439 C C . LEU A 1 296 ? -2.599 7.997 -5.568 1.00 86.88 296 LEU A C 1
ATOM 2441 O O . LEU A 1 296 ? -2.898 7.629 -4.435 1.00 86.88 296 LEU A O 1
ATOM 2445 N N . ILE A 1 297 ? -2.725 9.268 -5.954 1.00 85.81 297 ILE A N 1
ATOM 2446 C CA . ILE A 1 297 ? -3.183 10.328 -5.046 1.00 85.81 297 ILE A CA 1
ATOM 2447 C C . ILE A 1 297 ? -4.631 10.095 -4.624 1.00 85.81 297 ILE A C 1
ATOM 2449 O O . ILE A 1 297 ? -4.965 10.293 -3.456 1.00 85.81 297 ILE A O 1
ATOM 2453 N N . LEU A 1 298 ? -5.490 9.654 -5.541 1.00 85.12 298 LEU A N 1
ATOM 2454 C CA . LEU A 1 298 ? -6.871 9.318 -5.232 1.00 85.12 298 LEU A CA 1
ATOM 2455 C C . LEU A 1 298 ? -6.942 8.177 -4.213 1.00 85.12 298 LEU A C 1
ATOM 2457 O O . LEU A 1 298 ? -7.642 8.318 -3.213 1.00 85.12 298 LEU A O 1
ATOM 2461 N N . SER A 1 299 ? -6.178 7.102 -4.433 1.00 86.50 299 SER A N 1
ATOM 2462 C CA . SER A 1 299 ? -6.038 5.980 -3.502 1.00 86.50 299 SER A CA 1
ATOM 2463 C C . SER A 1 299 ? -5.601 6.486 -2.130 1.00 86.50 299 SER A C 1
ATOM 2465 O O . SER A 1 299 ? -6.306 6.290 -1.145 1.00 86.50 299 SER A O 1
ATOM 2467 N N . LEU A 1 300 ? -4.510 7.253 -2.054 1.00 84.62 300 LEU A N 1
ATOM 2468 C CA . LEU A 1 300 ? -4.002 7.799 -0.793 1.00 84.62 300 LEU A CA 1
ATOM 2469 C C . LEU A 1 300 ? -5.000 8.736 -0.103 1.00 84.62 300 LEU A C 1
ATOM 2471 O O . LEU A 1 300 ? -5.159 8.662 1.110 1.00 84.62 300 LEU A O 1
ATOM 2475 N N . THR A 1 301 ? -5.703 9.591 -0.844 1.00 82.50 301 THR A N 1
ATOM 2476 C CA . THR A 1 301 ? -6.686 10.535 -0.284 1.00 82.50 301 THR A CA 1
ATOM 2477 C C . THR A 1 301 ? -7.916 9.805 0.260 1.00 82.50 301 THR A C 1
ATOM 2479 O O . THR A 1 301 ? -8.380 10.094 1.364 1.00 82.50 301 THR A O 1
ATOM 2482 N N . ARG A 1 302 ? -8.438 8.811 -0.471 1.00 82.38 302 ARG A N 1
ATOM 2483 C CA . ARG A 1 302 ? -9.540 7.960 0.008 1.00 82.38 302 ARG A CA 1
ATOM 2484 C C . ARG A 1 302 ? -9.133 7.169 1.237 1.00 82.38 302 ARG A C 1
ATOM 2486 O O . ARG A 1 302 ? -9.856 7.170 2.229 1.00 82.38 302 ARG A O 1
ATOM 2493 N N . ASN A 1 303 ? -7.946 6.598 1.208 1.00 76.12 303 ASN A N 1
ATOM 2494 C CA . ASN A 1 303 ? -7.411 5.797 2.292 1.00 76.12 303 ASN A CA 1
ATOM 2495 C C . ASN A 1 303 ? -7.110 6.636 3.544 1.00 76.12 303 ASN A C 1
ATOM 2497 O O . ASN A 1 303 ? -7.368 6.206 4.663 1.00 76.12 303 ASN A O 1
ATOM 2501 N N . THR A 1 304 ? -6.637 7.873 3.372 1.00 75.06 304 THR A N 1
ATOM 2502 C CA . THR A 1 304 ? -6.401 8.795 4.493 1.00 75.06 304 THR A CA 1
ATOM 2503 C C . THR A 1 304 ? -7.675 9.401 5.064 1.00 75.06 304 THR A C 1
ATOM 2505 O O . THR A 1 304 ? -7.689 9.777 6.234 1.00 75.06 304 THR A O 1
ATOM 2508 N N . SER A 1 305 ? -8.769 9.443 4.296 1.00 77.25 305 SER A N 1
ATOM 2509 C CA . SER A 1 305 ? -10.064 9.917 4.803 1.00 77.25 305 SER A CA 1
ATOM 2510 C C . SER A 1 305 ? -10.581 9.092 5.988 1.00 77.25 305 SER A C 1
ATOM 2512 O O . SER A 1 305 ? -11.246 9.652 6.856 1.00 77.25 305 SER A O 1
ATOM 2514 N N . TYR A 1 306 ? -10.196 7.812 6.085 1.00 68.88 306 TYR A N 1
ATOM 2515 C CA . TYR A 1 306 ? -10.494 6.954 7.236 1.00 68.88 306 TYR A CA 1
ATOM 2516 C C . TYR A 1 306 ? -9.865 7.461 8.543 1.00 68.88 306 TYR A C 1
ATOM 2518 O O . TYR A 1 306 ? -10.402 7.196 9.610 1.00 68.88 306 TYR A O 1
ATOM 2526 N N . PHE A 1 307 ? -8.770 8.228 8.477 1.00 66.88 307 PHE A N 1
ATOM 2527 C CA . PHE A 1 307 ? -8.103 8.783 9.662 1.00 66.88 307 PHE A CA 1
ATOM 2528 C C . PHE A 1 307 ? -8.714 10.094 10.162 1.00 66.88 307 PHE A C 1
ATOM 2530 O O . PHE A 1 307 ? -8.403 10.518 11.273 1.00 66.88 307 PHE A O 1
ATOM 2537 N N . ASN A 1 308 ? -9.545 10.743 9.343 1.00 68.31 308 ASN A N 1
ATOM 2538 C CA . ASN A 1 308 ? -10.126 12.055 9.639 1.00 68.31 308 ASN A CA 1
ATOM 2539 C C . ASN A 1 308 ? -11.580 11.971 10.125 1.00 68.31 308 ASN A C 1
ATOM 2541 O O . ASN A 1 308 ? -12.206 13.006 10.343 1.00 68.31 308 ASN A O 1
ATOM 2545 N N . VAL A 1 309 ? -12.127 10.762 10.263 1.00 72.00 309 VAL A N 1
ATOM 2546 C CA . VAL A 1 309 ? -13.476 10.515 10.785 1.00 72.00 309 VAL A CA 1
ATOM 2547 C C . VAL A 1 309 ? -13.396 9.917 12.187 1.00 72.00 309 VAL A C 1
ATOM 2549 O O . VAL A 1 309 ? -12.486 9.145 12.482 1.00 72.00 309 VAL A O 1
ATOM 2552 N N . ASP A 1 310 ? -14.354 10.261 13.050 1.00 70.50 310 ASP A N 1
ATOM 2553 C CA . ASP A 1 310 ? -14.384 9.773 14.436 1.00 70.50 310 ASP A CA 1
ATOM 2554 C C . ASP A 1 310 ? -14.558 8.248 14.511 1.00 70.50 310 ASP A C 1
ATOM 2556 O O . ASP A 1 310 ? -13.974 7.580 15.371 1.00 70.50 310 ASP A O 1
ATOM 2560 N N . GLU A 1 311 ? -15.340 7.689 13.585 1.00 72.44 311 GLU A N 1
ATOM 2561 C CA . GLU A 1 311 ? -15.560 6.256 13.438 1.00 72.44 311 GLU A CA 1
ATOM 2562 C C . GLU A 1 311 ? -15.835 5.899 11.973 1.00 72.44 311 GLU A C 1
ATOM 2564 O O . GLU A 1 311 ? -16.557 6.597 11.256 1.00 72.44 311 GLU A O 1
ATOM 2569 N N . VAL A 1 312 ? -15.248 4.791 11.526 1.00 77.56 312 VAL A N 1
ATOM 2570 C CA . VAL A 1 312 ? -15.547 4.204 10.220 1.00 77.56 312 VAL A CA 1
ATOM 2571 C C . VAL A 1 312 ? -16.900 3.495 10.308 1.00 77.56 312 VAL A C 1
ATOM 2573 O O . VAL A 1 312 ? -17.107 2.737 11.256 1.00 77.56 312 VAL A O 1
ATOM 2576 N N . PRO A 1 313 ? -17.824 3.676 9.347 1.00 83.94 313 PRO A N 1
ATOM 2577 C CA . PRO A 1 313 ? -19.133 3.044 9.439 1.00 83.94 313 PRO A CA 1
ATOM 2578 C C . PRO A 1 313 ? -19.028 1.513 9.457 1.00 83.94 313 PRO A C 1
ATOM 2580 O O . PRO A 1 313 ? -18.576 0.892 8.496 1.00 83.94 313 PRO A O 1
ATOM 2583 N N . ARG A 1 314 ? -19.481 0.897 10.552 1.00 87.25 314 ARG A N 1
ATOM 2584 C CA . ARG A 1 314 ? -19.409 -0.558 10.779 1.00 87.25 314 ARG A CA 1
ATOM 2585 C C . ARG A 1 314 ? -20.262 -1.387 9.809 1.00 87.25 314 ARG A C 1
ATOM 2587 O O . ARG A 1 314 ? -20.027 -2.581 9.643 1.00 87.25 314 ARG A O 1
ATOM 2594 N N . ASN A 1 315 ? -21.239 -0.757 9.155 1.00 88.06 315 ASN A N 1
ATOM 2595 C CA . ASN A 1 315 ? -22.085 -1.366 8.128 1.00 88.06 315 ASN A CA 1
ATOM 2596 C C . ASN A 1 315 ? -21.426 -1.416 6.739 1.00 88.06 315 ASN A C 1
ATOM 2598 O O . ASN A 1 315 ? -22.028 -1.960 5.816 1.00 88.06 315 ASN A O 1
ATOM 2602 N N . PHE A 1 316 ? -20.227 -0.848 6.566 1.00 88.75 316 PHE A N 1
ATOM 2603 C CA . PHE A 1 316 ? -19.496 -0.951 5.305 1.00 88.75 316 PHE A CA 1
ATOM 2604 C C . PHE A 1 316 ? -19.167 -2.399 4.976 1.00 88.75 316 PHE A C 1
ATOM 2606 O O . PHE A 1 316 ? -18.880 -3.194 5.871 1.00 88.75 316 PHE A O 1
ATOM 2613 N N . LEU A 1 317 ? -19.155 -2.714 3.681 1.00 86.94 317 LEU A N 1
ATOM 2614 C CA . LEU A 1 317 ? -18.621 -3.971 3.183 1.00 86.94 317 LEU A CA 1
ATOM 2615 C C . LEU A 1 317 ? -17.179 -4.134 3.667 1.00 86.94 317 LEU A C 1
ATOM 2617 O O . LEU A 1 317 ? -16.329 -3.274 3.429 1.00 86.94 317 LEU A O 1
ATOM 2621 N N . ALA A 1 318 ? -16.898 -5.262 4.304 1.00 89.25 318 ALA A N 1
ATOM 2622 C CA . ALA A 1 318 ? -15.570 -5.650 4.744 1.00 89.25 318 ALA A CA 1
ATOM 2623 C C . ALA A 1 318 ? -14.742 -6.160 3.555 1.00 89.25 318 ALA A C 1
ATOM 2625 O O . ALA A 1 318 ? -14.357 -7.326 3.482 1.00 89.25 318 ALA A O 1
ATOM 2626 N N . SER A 1 319 ? -14.488 -5.280 2.588 1.00 88.56 319 SER A N 1
ATOM 2627 C CA . SER A 1 319 ? -13.516 -5.547 1.535 1.00 88.56 319 SER A CA 1
ATOM 2628 C C . SER A 1 319 ? -12.116 -5.696 2.143 1.00 88.56 319 SER A C 1
ATOM 2630 O O . SER A 1 319 ? -11.873 -5.330 3.298 1.00 88.56 319 SER A O 1
ATOM 2632 N N . SER A 1 320 ? -11.181 -6.268 1.388 1.00 87.31 320 SER A N 1
ATOM 2633 C CA . SER A 1 320 ? -9.867 -6.623 1.927 1.00 87.31 320 SER A CA 1
ATOM 2634 C C . SER A 1 320 ? -9.095 -5.388 2.424 1.00 87.31 320 SER A C 1
ATOM 2636 O O . SER A 1 320 ? -8.548 -5.402 3.529 1.00 87.31 320 SER A O 1
ATOM 2638 N N . THR A 1 321 ? -9.132 -4.285 1.677 1.00 89.38 321 THR A N 1
ATOM 2639 C CA . THR A 1 321 ? -8.529 -3.000 2.044 1.00 89.38 321 THR A CA 1
ATOM 2640 C C . THR A 1 321 ? -9.345 -2.278 3.113 1.00 89.38 321 THR A C 1
ATOM 2642 O O . THR A 1 321 ? -8.752 -1.820 4.089 1.00 89.38 321 THR A O 1
ATOM 2645 N N . ALA A 1 322 ? -10.677 -2.217 2.996 1.00 89.06 322 ALA A N 1
ATOM 2646 C CA . ALA A 1 322 ? -11.509 -1.489 3.959 1.00 89.06 322 ALA A CA 1
ATOM 2647 C C . ALA A 1 322 ? -11.449 -2.099 5.365 1.00 89.06 322 ALA A C 1
ATOM 2649 O O . ALA A 1 322 ? -11.279 -1.367 6.340 1.00 89.06 322 ALA A O 1
ATOM 2650 N N . TYR A 1 323 ? -11.515 -3.431 5.476 1.00 90.62 323 TYR A N 1
ATOM 2651 C CA . TYR A 1 323 ? -11.331 -4.122 6.754 1.00 90.62 323 TYR A CA 1
ATOM 2652 C C . TYR A 1 323 ? -9.929 -3.865 7.318 1.00 90.62 323 TYR A C 1
ATOM 2654 O O . TYR A 1 323 ? -9.788 -3.543 8.494 1.00 90.62 323 TYR A O 1
ATOM 2662 N N . THR A 1 324 ? -8.892 -3.927 6.472 1.00 91.00 324 THR A N 1
ATOM 2663 C CA . THR A 1 324 ? -7.507 -3.694 6.911 1.00 91.00 324 THR A CA 1
ATOM 2664 C C . THR A 1 324 ? -7.295 -2.289 7.459 1.00 91.00 324 THR A C 1
ATOM 2666 O O . THR A 1 324 ? -6.652 -2.107 8.492 1.00 91.00 324 THR A O 1
ATOM 2669 N N . GLN A 1 325 ? -7.854 -1.286 6.788 1.00 89.25 325 GLN A N 1
ATOM 2670 C CA . GLN A 1 325 ? -7.780 0.104 7.223 1.00 89.25 325 GLN A CA 1
ATOM 2671 C C . GLN A 1 325 ? -8.560 0.353 8.504 1.00 89.25 325 GLN A C 1
ATOM 2673 O O . GLN A 1 325 ? -8.056 1.045 9.389 1.00 89.25 325 GLN A O 1
ATOM 2678 N N . TRP A 1 326 ? -9.768 -0.205 8.597 1.00 89.94 326 TRP A N 1
ATOM 2679 C CA . TRP A 1 326 ? -10.581 -0.113 9.799 1.00 89.94 326 TRP A CA 1
ATOM 2680 C C . TRP A 1 326 ? -9.857 -0.720 11.000 1.00 89.94 326 TRP A C 1
ATOM 2682 O O . TRP A 1 326 ? -9.683 -0.022 11.990 1.00 89.94 326 TRP A O 1
ATOM 2692 N N . GLU A 1 327 ? -9.352 -1.949 10.882 1.00 90.06 327 GLU A N 1
ATOM 2693 C CA . GLU A 1 327 ? -8.660 -2.655 11.967 1.00 90.06 327 GLU A CA 1
ATOM 2694 C C . GLU A 1 327 ? -7.437 -1.859 12.458 1.00 90.06 327 GLU A C 1
ATOM 2696 O O . GLU A 1 327 ? -7.284 -1.607 13.651 1.00 90.06 327 GLU A O 1
ATOM 2701 N N . LEU A 1 328 ? -6.591 -1.379 11.537 1.00 89.31 328 LEU A N 1
ATOM 2702 C CA . LEU A 1 328 ? -5.428 -0.556 11.886 1.00 89.31 328 LEU A CA 1
ATOM 2703 C C . LEU A 1 328 ? -5.819 0.752 12.588 1.00 89.31 328 LEU A C 1
ATOM 2705 O O . LEU A 1 328 ? -5.117 1.214 13.491 1.00 89.31 328 LEU A O 1
ATOM 2709 N N . PHE A 1 329 ? -6.907 1.387 12.155 1.00 87.62 329 PHE A N 1
ATOM 2710 C CA . PHE A 1 329 ? -7.367 2.641 12.740 1.00 87.62 329 PHE A CA 1
ATOM 2711 C C . PHE A 1 329 ? -8.007 2.441 14.113 1.00 87.62 329 PHE A C 1
ATOM 2713 O O . PHE A 1 329 ? -7.701 3.192 15.043 1.00 87.62 329 PHE A O 1
ATOM 2720 N N . ASP A 1 330 ? -8.868 1.437 14.237 1.00 87.94 330 ASP A N 1
ATOM 2721 C CA . ASP A 1 330 ? -9.605 1.133 15.455 1.00 87.94 330 ASP A CA 1
ATOM 2722 C C . ASP A 1 330 ? -8.643 0.748 16.582 1.00 87.94 330 ASP A C 1
ATOM 2724 O O . ASP A 1 330 ? -8.641 1.393 17.633 1.00 87.94 330 ASP A O 1
ATOM 2728 N N . GLN A 1 331 ? -7.690 -0.151 16.299 1.00 86.75 331 GLN A N 1
ATOM 2729 C CA . GLN A 1 331 ? -6.626 -0.519 17.237 1.00 86.75 331 GLN A CA 1
ATOM 2730 C C . GLN A 1 331 ? -5.823 0.698 17.712 1.00 86.75 331 GLN A C 1
ATOM 2732 O O . GLN A 1 331 ? -5.582 0.865 18.910 1.00 86.75 331 GLN A O 1
ATOM 2737 N N . LYS A 1 332 ? -5.424 1.591 16.795 1.00 88.69 332 LYS A N 1
ATOM 2738 C CA . LYS A 1 332 ? -4.679 2.812 17.141 1.00 88.69 332 LYS A CA 1
ATOM 2739 C C . LYS A 1 332 ? -5.489 3.732 18.050 1.00 88.69 332 LYS A C 1
ATOM 2741 O O . LYS A 1 332 ? -4.950 4.308 18.999 1.00 88.69 332 LYS A O 1
ATOM 2746 N N . ARG A 1 333 ? -6.766 3.927 17.718 1.00 88.56 333 ARG A N 1
ATOM 2747 C CA . ARG A 1 333 ? -7.685 4.810 18.437 1.00 88.56 333 ARG A CA 1
ATOM 2748 C C . ARG A 1 333 ? -7.922 4.306 19.853 1.00 88.56 333 ARG A C 1
ATOM 2750 O O . ARG A 1 333 ? -7.819 5.096 20.792 1.00 88.56 333 ARG A O 1
ATOM 2757 N N . ASP A 1 334 ? -8.207 3.022 20.001 1.00 89.38 334 ASP A N 1
ATOM 2758 C CA . ASP A 1 334 ? -8.543 2.432 21.292 1.00 89.38 334 ASP A CA 1
ATOM 2759 C C . ASP A 1 334 ? -7.320 2.356 22.205 1.00 89.38 334 ASP A C 1
ATOM 2761 O O . ASP A 1 334 ? -7.391 2.813 23.346 1.00 89.38 334 ASP A O 1
ATOM 2765 N N . SER A 1 335 ? -6.158 1.982 21.660 1.00 87.50 335 SER A N 1
ATOM 2766 C CA . SER A 1 335 ? -4.883 2.042 22.390 1.00 87.50 335 SER A CA 1
ATOM 2767 C C . SER A 1 335 ? -4.587 3.455 22.906 1.00 87.50 335 SER A C 1
ATOM 2769 O O . SER A 1 335 ? -4.186 3.648 24.051 1.00 87.50 335 SER A O 1
ATOM 2771 N N . LYS A 1 336 ? -4.832 4.487 22.084 1.00 89.12 336 LYS A N 1
ATOM 2772 C CA . LYS A 1 336 ? -4.634 5.885 22.492 1.00 89.12 336 LYS A CA 1
ATOM 2773 C C . LYS A 1 336 ? -5.580 6.298 23.625 1.00 89.12 336 LYS A C 1
ATOM 2775 O O . LYS A 1 336 ? -5.137 6.951 24.570 1.00 89.12 336 LYS A O 1
ATOM 2780 N N . LYS A 1 337 ? -6.865 5.934 23.539 1.00 90.31 337 LYS A N 1
ATOM 2781 C CA . LYS A 1 337 ? -7.849 6.225 24.595 1.00 90.31 337 LYS A CA 1
ATOM 2782 C C . LYS A 1 337 ? -7.441 5.579 25.917 1.00 90.31 337 LYS A C 1
ATOM 2784 O O . LYS A 1 337 ? -7.501 6.244 26.950 1.00 90.31 337 LYS A O 1
ATOM 2789 N N . GLU A 1 338 ? -6.995 4.327 25.880 1.00 89.94 338 GLU A N 1
ATOM 2790 C CA . GLU A 1 338 ? -6.612 3.586 27.081 1.00 89.94 338 GLU A CA 1
ATOM 2791 C C . GLU A 1 338 ? -5.363 4.187 27.745 1.00 89.94 338 GLU A C 1
ATOM 2793 O O . GLU A 1 338 ? -5.359 4.439 28.955 1.00 89.94 338 GLU A O 1
ATOM 2798 N N . ILE A 1 339 ? -4.354 4.562 26.947 1.00 88.31 339 ILE A N 1
ATOM 2799 C CA . ILE A 1 339 ? -3.174 5.307 27.417 1.00 88.31 339 ILE A CA 1
ATOM 2800 C C . ILE A 1 339 ? -3.590 6.610 28.119 1.00 88.31 339 ILE A C 1
ATOM 2802 O O . ILE A 1 339 ? -3.111 6.909 29.219 1.00 88.31 339 ILE A O 1
ATOM 2806 N N . ASP A 1 340 ? -4.499 7.384 27.518 1.00 90.56 340 ASP A N 1
ATOM 2807 C CA . ASP A 1 340 ? -4.968 8.655 28.079 1.00 90.56 340 ASP A CA 1
ATOM 2808 C C . ASP A 1 340 ? -5.743 8.460 29.398 1.00 90.56 340 ASP A C 1
ATOM 2810 O O . ASP A 1 340 ? -5.580 9.247 30.340 1.00 90.56 340 ASP A O 1
ATOM 2814 N N . ILE A 1 341 ? -6.561 7.405 29.504 1.00 91.12 341 ILE A N 1
ATOM 2815 C CA . ILE A 1 341 ? -7.303 7.050 30.725 1.00 91.12 341 ILE A CA 1
ATOM 2816 C C . ILE A 1 341 ? -6.339 6.646 31.845 1.00 91.12 341 ILE A C 1
ATOM 2818 O O . ILE A 1 341 ? -6.424 7.186 32.955 1.00 91.12 341 ILE A O 1
ATOM 2822 N N . LYS A 1 342 ? -5.403 5.730 31.568 1.00 87.38 342 LYS A N 1
ATOM 2823 C CA . LYS A 1 342 ? -4.427 5.244 32.555 1.00 87.38 342 LYS A CA 1
ATOM 2824 C C . LYS A 1 342 ? -3.521 6.384 33.043 1.00 87.38 342 LYS A C 1
ATOM 2826 O O . LYS A 1 342 ? -3.279 6.512 34.245 1.00 87.38 342 LYS A O 1
ATOM 2831 N N . LYS A 1 343 ? -3.116 7.301 32.154 1.00 87.19 343 LYS A N 1
ATOM 2832 C CA . LYS A 1 343 ? -2.338 8.499 32.518 1.00 87.19 343 LYS A CA 1
ATOM 2833 C C . LYS A 1 343 ? -3.098 9.434 33.464 1.00 87.19 343 LYS A C 1
ATOM 2835 O O . LYS A 1 343 ? -2.518 9.901 34.443 1.00 87.19 343 LYS A O 1
ATOM 2840 N N . LYS A 1 344 ? -4.392 9.677 33.210 1.00 89.56 344 LYS A N 1
ATOM 2841 C CA . LYS A 1 344 ? -5.244 10.504 34.085 1.00 89.56 344 LYS A CA 1
ATOM 2842 C C . LYS A 1 344 ? -5.393 9.902 35.482 1.00 89.56 344 LYS A C 1
ATOM 2844 O O . LYS A 1 344 ? -5.235 10.631 36.459 1.00 89.56 344 LYS A O 1
ATOM 2849 N N . ARG A 1 345 ? -5.626 8.586 35.585 1.00 87.12 345 ARG A N 1
ATOM 2850 C CA . ARG A 1 345 ? -5.713 7.885 36.883 1.00 87.12 345 ARG A CA 1
ATOM 2851 C C . ARG A 1 345 ? -4.436 8.059 37.706 1.00 87.12 345 ARG A C 1
ATOM 2853 O O . ARG A 1 345 ? -4.518 8.420 38.876 1.00 87.12 345 ARG A O 1
ATOM 2860 N N . ASN A 1 346 ? -3.268 7.901 37.087 1.00 82.50 346 ASN A N 1
ATOM 2861 C CA . ASN A 1 346 ? -1.989 8.041 37.787 1.00 82.50 346 ASN A CA 1
ATOM 2862 C C . ASN A 1 346 ? -1.714 9.484 38.244 1.00 82.50 346 ASN A C 1
ATOM 2864 O O . ASN A 1 346 ? -1.123 9.680 39.299 1.00 82.50 346 ASN A O 1
ATOM 2868 N N . SER A 1 347 ? -2.180 10.494 37.499 1.00 81.38 347 SER A N 1
ATOM 2869 C CA . SER A 1 347 ? -2.049 11.903 37.904 1.00 81.38 347 SER A CA 1
ATOM 2870 C C . SER A 1 347 ? -3.004 12.344 39.016 1.00 81.38 347 SER A C 1
ATOM 2872 O O . SER A 1 347 ? -2.751 13.363 39.640 1.00 81.38 347 SER A O 1
ATOM 2874 N N . SER A 1 348 ? -4.095 11.610 39.262 1.00 73.56 348 SER A N 1
ATOM 2875 C CA . SER A 1 348 ? -5.058 11.910 40.337 1.00 73.56 348 SER A CA 1
ATOM 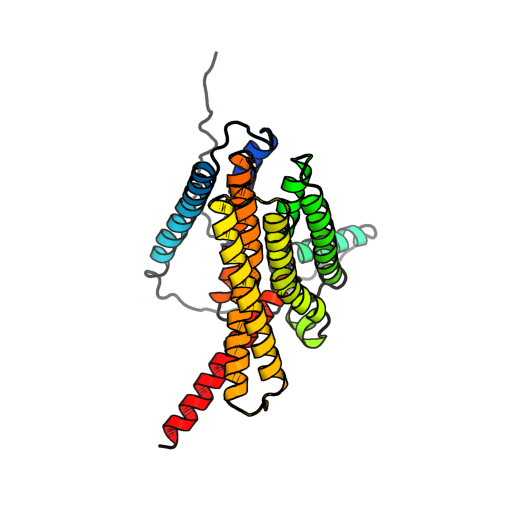2876 C C . SER A 1 348 ? -4.728 11.253 41.684 1.00 73.56 348 SER A C 1
ATOM 2878 O O . SER A 1 348 ? -5.436 11.482 42.660 1.00 73.56 348 SER A O 1
ATOM 2880 N N . VAL A 1 349 ? -3.700 10.400 41.725 1.00 65.94 349 VAL A N 1
ATOM 2881 C CA . VAL A 1 349 ? -3.251 9.669 42.927 1.00 65.94 349 VAL A CA 1
ATOM 2882 C C . VAL A 1 349 ? -2.019 10.337 43.571 1.00 65.94 349 VAL A C 1
ATOM 2884 O O . VAL A 1 349 ? -1.587 9.930 44.647 1.00 65.94 349 VAL A O 1
ATOM 2887 N N . VAL A 1 350 ? -1.484 11.387 42.938 1.00 52.06 350 VAL A N 1
ATOM 2888 C CA . VAL A 1 350 ? -0.412 12.266 43.440 1.00 52.06 350 VAL A CA 1
ATOM 2889 C C . VAL A 1 350 ? -1.029 13.600 43.831 1.00 52.06 350 VAL A C 1
ATOM 2891 O O . VAL A 1 350 ? -0.625 14.138 44.884 1.00 52.06 350 VAL A O 1
#

Organism: NCBI:txid94023

Secondary structure (DSSP, 8-state):
-----S-TT----------HHHHHHHHHHHHHHHHHHHHTTS-SB-TT--HHHHHHHHHHHHHHHHHHHHHHHHHHHTT--------------------TT-HHHHHHHHHHHHHTSHHHHHHHHHHHHHHIIIIIHHHHHHHHSTT-HHHHHHHHHHHHHHHHHHHHHHHS--BHHHHHHH-TTHHHHHHHHHHHHHHHHHHHHHHHHHTT--SHHHHHHHHHHHHHHHHHHHHHHHHHHHHHS-TTSHHHHHHHHHHHHHHHHHHHHHHHHHHHHHHHHS-B-HHHHHHHHHHHHHHHHHHHHTTSSSS--TTSB--HHHHHHHHHHHHHHHHHHHHHHHHHHHHT--

pLDDT: mean 74.79, std 21.71, range [24.39, 98.31]

Radius of gyration: 24.55 Å; chains: 1; bounding box: 75×45×88 Å

Sequence (350 aa):
MNNYSFIEVIGFPFNHKNNGSTSLNFFFWKVILFLLFPFAAASIVDESYSSSQDVYDALLNTLFPITFVILFNVSKYNNGESEKKVDSEENEESEEAKHSGKYGEHETRILREKLLAKENLLPLLDDLLYNTVTWVIPLIVSFSYDDLLSIKIFSVINACLHITCAIHALIHPMSIDEAERHKRIQVNFFFLIFFPIVAIPVFWIVYIVINHEYDLTSTIFLILFGTTLFLSFGLFMLLFMFIFADPEDVLSDYFAFYLSASGIFLFYTPNILQALLIMLKWPINFYFVKTFVFILILSLTRNTSYFNVDEVPRNFLASSTAYTQWELFDQKRDSKKEIDIKKKRNSSVV

Foldseek 3Di:
DDDDDPPPPPDDDPDDPDDPPVVVVVVVVVVLCVLVPVVVVDQFFDPPFDLVVLLVVLLCVQVVVVVVVVVVVVVVVVPDDDDDDDDDDDDDDDDDDDDDPCPVVVVVVVVVVVCPDPLNVLLVLLLVLLLCLFQVLLCVLCVSDDPNVLSNVLSVVRNVVSVVLQVQLVVDFDFLLRCVVVVSLVVLLCCLQLVLLAVLLVSLLCVCVVVVPPDPLSVVLNVQSVVSNVLSVVLVVLVVCLVPDDPVDLVNLVSLLVNLVSSVVSSLRSSVSSLSSSSNPGRTDSSSSSSSSNSSVVSVVSLCVCQVDPADPRRHTCGSSVSNSRVSNVSNVVSVVVNVVVVVVVVVVD